Protein AF-A0A970MBH9-F1 (afdb_monomer)

Mean predicted aligned error: 9.38 Å

Solvent-accessible surface area (backbone atoms only — not comparable to full-atom values): 17712 Å² total; per-residue (Å²): 114,68,73,61,54,52,53,53,52,52,52,51,52,50,52,53,50,62,75,65,61,65,86,65,62,41,93,47,52,80,58,82,33,69,69,52,76,62,88,85,39,54,47,80,75,49,73,56,64,52,77,50,72,45,48,31,38,37,44,95,89,48,32,34,40,29,65,48,74,66,90,85,50,79,36,53,43,78,49,40,57,85,66,51,42,98,57,36,62,53,33,62,66,59,50,46,48,51,35,56,80,41,64,44,57,48,70,44,80,46,62,63,55,68,71,56,56,54,38,45,74,71,57,24,41,35,36,41,22,44,32,53,30,48,76,82,53,45,40,84,68,82,81,67,42,57,73,69,48,26,43,73,58,79,58,96,92,53,74,86,86,58,58,40,41,73,41,74,49,54,47,93,61,31,41,38,37,41,28,31,64,45,81,56,41,35,71,97,50,27,53,38,80,53,38,91,52,89,55,88,58,76,48,64,36,41,26,81,84,37,34,37,44,34,28,39,27,15,35,86,92,58,52,78,60,44,46,34,32,43,75,46,69,37,43,50,73,72,70,49,39,44,49,47,54,78,36,47,62,47,57,64,21,38,40,43,69,87,44,60,30,30,27,36,75,68,97,56,72,40,74,43,56,24,72,56,38,23,31,24,80,81,26,32,59,71,42,49,18,39,31,48,33,38,54,48,46,32,25,38,41,34,16,41,30,75,67,80,76,76,73,78,76,79,76,82,80,131

pLDDT: mean 86.23, std 13.32, range [38.97, 98.25]

Nearest PDB structures (foldseek):
  6uz7-assembly1_AU  TM=2.960E-01  e=4.289E+00  Kluyveromyces lactis
  8wu8-assembly1_B  TM=1.811E-01  e=8.079E+00  Homo sapiens

Structure (mmCIF, N/CA/C/O backbone):
data_AF-A0A970MBH9-F1
#
_entry.id   AF-A0A970MBH9-F1
#
loop_
_atom_site.group_PDB
_atom_site.id
_atom_site.type_symbol
_atom_site.label_atom_id
_atom_site.label_alt_id
_atom_site.label_comp_id
_atom_site.label_asym_id
_atom_site.label_entity_id
_atom_site.label_seq_id
_atom_site.pdbx_PDB_ins_code
_atom_site.Cartn_x
_atom_site.Cartn_y
_atom_site.Cartn_z
_atom_site.occupancy
_atom_site.B_iso_or_equiv
_atom_site.auth_seq_id
_atom_site.auth_comp_id
_atom_site.auth_asym_id
_atom_site.auth_atom_id
_atom_site.pdbx_PDB_model_num
ATOM 1 N N . MET A 1 1 ? -60.846 -17.856 4.764 1.00 58.31 1 MET A N 1
ATOM 2 C CA . MET A 1 1 ? -60.403 -16.455 4.561 1.00 58.31 1 MET A CA 1
ATOM 3 C C . MET A 1 1 ? -59.476 -15.956 5.674 1.00 58.31 1 MET A C 1
ATOM 5 O O . MET A 1 1 ? -58.425 -15.422 5.357 1.00 58.31 1 MET A O 1
ATOM 9 N N . VAL A 1 2 ? -59.786 -16.219 6.951 1.00 58.50 2 VAL A N 1
ATOM 10 C CA . VAL A 1 2 ? -59.034 -15.729 8.132 1.00 58.50 2 VAL A CA 1
ATOM 11 C C . VAL A 1 2 ? -57.536 -16.094 8.146 1.00 58.50 2 VAL A C 1
ATOM 13 O O . VAL A 1 2 ? -56.704 -15.239 8.422 1.00 58.50 2 VAL A O 1
ATOM 16 N N . LYS A 1 3 ? -57.156 -17.323 7.756 1.00 59.28 3 LYS A N 1
ATOM 17 C CA . LYS A 1 3 ? -55.739 -17.756 7.733 1.00 59.28 3 LYS A CA 1
ATOM 18 C C . LYS A 1 3 ? -54.857 -16.980 6.739 1.00 59.28 3 LYS A C 1
ATOM 20 O O . LYS A 1 3 ? -53.681 -16.783 7.010 1.00 59.28 3 LYS A O 1
ATOM 25 N N . LYS A 1 4 ? -55.415 -16.530 5.607 1.00 65.19 4 LYS A N 1
ATOM 26 C CA . LYS A 1 4 ? -54.666 -15.759 4.593 1.00 65.19 4 LYS A CA 1
ATOM 27 C C . LYS A 1 4 ? -54.458 -14.305 5.027 1.00 65.19 4 LYS A C 1
ATOM 29 O O . LYS A 1 4 ? -53.410 -13.738 4.755 1.00 65.19 4 LYS A O 1
ATOM 34 N N . ILE A 1 5 ? -55.431 -13.743 5.746 1.00 79.44 5 ILE A N 1
ATOM 35 C CA . ILE A 1 5 ? -55.347 -12.392 6.317 1.00 79.44 5 ILE A CA 1
ATOM 36 C C . ILE A 1 5 ? -54.301 -12.359 7.438 1.00 79.44 5 ILE A C 1
ATOM 38 O O . ILE A 1 5 ? -53.475 -11.457 7.466 1.00 79.44 5 ILE A O 1
ATOM 42 N N . LEU A 1 6 ? -54.270 -13.380 8.303 1.00 83.19 6 LEU A N 1
ATOM 43 C CA . LEU A 1 6 ? -53.275 -13.476 9.376 1.00 83.19 6 LEU A CA 1
ATOM 44 C C . LEU A 1 6 ? -51.837 -13.542 8.835 1.00 83.19 6 LEU A C 1
ATOM 46 O O . LEU A 1 6 ? -50.964 -12.842 9.337 1.00 83.19 6 LEU A O 1
ATOM 50 N N . LEU A 1 7 ? -51.600 -14.334 7.783 1.00 82.81 7 LEU A N 1
ATOM 51 C CA . LEU A 1 7 ? -50.281 -14.437 7.152 1.00 82.81 7 LEU A CA 1
ATOM 52 C C . LEU A 1 7 ? -49.832 -13.097 6.548 1.00 82.81 7 LEU A C 1
ATOM 54 O O . LEU A 1 7 ? -48.681 -12.704 6.703 1.00 82.81 7 LEU A O 1
ATOM 58 N N . PHE A 1 8 ? -50.751 -12.376 5.906 1.00 81.75 8 PHE A N 1
ATOM 59 C CA . PHE A 1 8 ? -50.467 -11.071 5.311 1.00 81.75 8 PHE A CA 1
ATOM 60 C C . PHE A 1 8 ? -50.128 -10.012 6.373 1.00 81.75 8 PHE A C 1
ATOM 62 O O . PHE A 1 8 ? -49.190 -9.241 6.196 1.00 81.75 8 PHE A O 1
ATOM 69 N N . VAL A 1 9 ? -50.826 -10.024 7.515 1.00 87.12 9 VAL A N 1
ATOM 70 C CA . VAL A 1 9 ? -50.538 -9.128 8.649 1.00 87.12 9 VAL A CA 1
ATOM 71 C C . VAL A 1 9 ? -49.170 -9.425 9.273 1.00 87.12 9 VAL A C 1
ATOM 73 O O . VAL A 1 9 ? -48.440 -8.490 9.586 1.00 87.12 9 VAL A O 1
ATOM 76 N N . ILE A 1 10 ? -48.782 -10.700 9.403 1.00 87.31 10 ILE A N 1
ATOM 77 C CA . ILE A 1 10 ? -47.455 -11.085 9.920 1.00 87.31 10 ILE A CA 1
ATOM 78 C C . ILE A 1 10 ? -46.340 -10.615 8.979 1.00 87.31 10 ILE A C 1
ATOM 80 O O . ILE A 1 10 ? -45.334 -10.092 9.446 1.00 87.31 10 ILE A O 1
ATOM 84 N N . ILE A 1 11 ? -46.526 -10.750 7.663 1.00 84.44 11 ILE A N 1
ATOM 85 C CA . ILE A 1 11 ? -45.547 -10.295 6.665 1.00 84.44 11 ILE A CA 1
ATOM 86 C C . ILE A 1 11 ? -45.395 -8.769 6.705 1.00 84.44 11 ILE A C 1
ATOM 88 O O . ILE A 1 11 ? -44.272 -8.272 6.671 1.00 84.44 11 ILE A O 1
ATOM 92 N N . ILE A 1 12 ? -46.498 -8.024 6.835 1.00 85.31 12 ILE A N 1
ATOM 93 C CA . ILE A 1 12 ? -46.452 -6.561 6.973 1.00 85.31 12 ILE A CA 1
ATOM 94 C C . ILE A 1 12 ? -45.754 -6.153 8.272 1.00 85.31 12 ILE A C 1
ATOM 96 O O . ILE A 1 12 ? -44.902 -5.270 8.240 1.00 85.31 12 ILE A O 1
ATOM 100 N N . LEU A 1 13 ? -46.057 -6.813 9.395 1.00 81.25 13 LEU A N 1
ATOM 101 C CA . LEU A 1 13 ? -45.380 -6.560 10.671 1.00 81.25 13 LEU A CA 1
ATOM 102 C C . LEU A 1 13 ? -43.875 -6.839 10.573 1.00 81.25 13 LEU A C 1
ATOM 104 O O . LEU A 1 13 ? -43.073 -6.024 11.023 1.00 81.25 13 LEU A O 1
ATOM 108 N N . PHE A 1 14 ? -43.487 -7.936 9.922 1.00 77.75 14 PHE A N 1
ATOM 109 C CA . PHE A 1 14 ? -42.087 -8.285 9.700 1.00 77.75 14 PHE A CA 1
ATOM 110 C C . PHE A 1 14 ? -41.370 -7.254 8.814 1.00 77.75 14 PHE A C 1
ATOM 112 O O . PHE A 1 14 ? -40.295 -6.784 9.172 1.00 77.75 14 PHE A O 1
ATOM 119 N N . LEU A 1 15 ? -41.996 -6.814 7.718 1.00 76.50 15 LEU A N 1
ATOM 120 C CA . LEU A 1 15 ? -41.469 -5.745 6.862 1.00 76.50 15 LEU A CA 1
ATOM 121 C C . LEU A 1 15 ? -41.337 -4.419 7.621 1.00 76.50 15 LEU A C 1
ATOM 123 O O . LEU A 1 15 ? -40.320 -3.745 7.499 1.00 76.50 15 LEU A O 1
ATOM 127 N N . THR A 1 16 ? -42.316 -4.055 8.456 1.00 69.88 16 THR A N 1
ATOM 128 C CA . THR A 1 16 ? -42.224 -2.835 9.273 1.00 69.88 16 THR A CA 1
ATOM 129 C C . THR A 1 16 ? -41.121 -2.923 10.327 1.00 69.88 16 THR A C 1
ATOM 131 O O . THR A 1 16 ? -40.464 -1.918 10.579 1.00 69.88 16 THR A O 1
ATOM 134 N N . PHE A 1 17 ? -40.870 -4.111 10.888 1.00 66.31 17 PHE A N 1
ATOM 135 C CA . PHE A 1 17 ? -39.786 -4.358 11.840 1.00 66.31 17 PHE A CA 1
ATOM 136 C C . PHE A 1 17 ? -38.409 -4.241 11.172 1.00 66.31 17 PHE A C 1
ATOM 138 O O . PHE A 1 17 ? -37.514 -3.603 11.722 1.00 66.31 17 PHE A O 1
ATOM 145 N N . LEU A 1 18 ? -38.261 -4.761 9.949 1.00 61.03 18 LEU A N 1
ATOM 146 C CA . LEU A 1 18 ? -37.039 -4.601 9.154 1.00 61.03 18 LEU A CA 1
ATOM 147 C C . LEU A 1 18 ? -36.765 -3.131 8.799 1.00 61.03 18 LEU A C 1
ATOM 149 O O . LEU A 1 18 ? -35.628 -2.689 8.890 1.00 61.03 18 LEU A O 1
ATOM 153 N N . ILE A 1 19 ? -37.801 -2.351 8.468 1.00 61.28 19 ILE A N 1
ATOM 154 C CA . ILE A 1 19 ? -37.663 -0.922 8.123 1.00 61.28 19 ILE A CA 1
ATOM 155 C C . ILE A 1 19 ? -37.380 -0.046 9.364 1.00 61.28 19 ILE A C 1
ATOM 157 O O . ILE A 1 19 ? -36.763 1.008 9.243 1.00 61.28 19 ILE A O 1
ATOM 161 N N . HIS A 1 20 ? -37.803 -0.466 10.564 1.00 47.44 20 HIS A N 1
ATOM 162 C CA . HIS A 1 20 ? -37.579 0.269 11.824 1.00 47.44 20 HIS A CA 1
ATOM 163 C C . HIS A 1 20 ? -36.362 -0.210 12.624 1.00 47.44 20 HIS A C 1
ATOM 165 O O . HIS A 1 20 ? -36.090 0.329 13.700 1.00 47.44 20 HIS A O 1
ATOM 171 N N . SER A 1 21 ? -35.620 -1.196 12.119 1.00 38.97 21 SER A N 1
ATOM 172 C CA . SER A 1 21 ? -34.362 -1.626 12.722 1.00 38.97 21 SER A CA 1
ATOM 173 C C . SER A 1 21 ? -33.300 -0.561 12.452 1.00 38.97 21 SER A C 1
ATOM 175 O O . SER A 1 21 ? -32.599 -0.595 11.446 1.00 38.97 21 SER A O 1
ATOM 177 N N . LYS A 1 22 ? -33.210 0.437 13.337 1.00 42.91 22 LYS A N 1
ATOM 178 C CA . LYS A 1 22 ? -32.035 1.312 13.397 1.00 42.91 22 LYS A CA 1
ATOM 179 C C . LYS A 1 22 ? -30.819 0.461 13.784 1.00 42.91 22 LYS A C 1
ATOM 181 O O . LYS A 1 22 ? -31.002 -0.468 14.576 1.00 42.91 22 LYS A O 1
ATOM 186 N N . PRO A 1 23 ? -29.606 0.764 13.288 1.00 43.12 23 PRO A N 1
ATOM 187 C CA . PRO A 1 23 ? -28.398 0.165 13.841 1.00 43.12 23 PRO A CA 1
ATOM 188 C C . PRO A 1 23 ? -28.409 0.404 15.353 1.00 43.12 23 PRO A C 1
ATOM 190 O O . PRO A 1 23 ? -28.497 1.541 15.822 1.00 43.12 23 PRO A O 1
ATOM 193 N N . VAL A 1 24 ? -28.451 -0.689 16.114 1.00 40.44 24 VAL A N 1
ATOM 194 C CA . VAL A 1 24 ? -28.368 -0.637 17.570 1.00 40.44 24 VAL A CA 1
ATOM 195 C C . VAL A 1 24 ? -26.903 -0.400 17.878 1.00 40.44 24 VAL A C 1
ATOM 197 O O . VAL A 1 24 ? -26.110 -1.337 17.917 1.00 40.44 24 VAL A O 1
ATOM 200 N N . GLN A 1 25 ? -26.547 0.867 18.061 1.00 47.47 25 GLN A N 1
ATOM 201 C CA . GLN A 1 25 ? -25.307 1.209 18.731 1.00 47.47 25 GLN A CA 1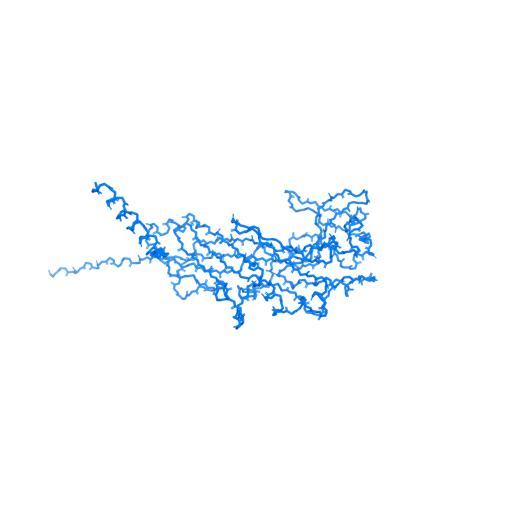
ATOM 202 C C . GLN A 1 25 ? -25.364 0.558 20.112 1.00 47.47 25 GLN A C 1
ATOM 204 O O . GLN A 1 25 ? -26.331 0.761 20.849 1.00 47.47 25 GLN A O 1
ATOM 209 N N . ALA A 1 26 ? -24.387 -0.285 20.444 1.00 56.44 26 ALA A N 1
ATOM 210 C CA . ALA A 1 26 ? -24.392 -0.915 21.754 1.00 56.44 26 ALA A CA 1
ATOM 211 C C . ALA A 1 26 ? -24.287 0.178 22.824 1.00 56.44 26 ALA A C 1
ATOM 213 O O . ALA A 1 26 ? -23.364 0.991 22.772 1.00 56.44 26 ALA A O 1
ATOM 214 N N . ASP A 1 27 ? -25.189 0.166 23.809 1.00 62.09 27 ASP A N 1
ATOM 215 C CA . ASP A 1 27 ? -25.280 1.192 24.864 1.00 62.09 27 ASP A CA 1
ATOM 216 C C . ASP A 1 27 ? -23.951 1.428 25.618 1.00 62.09 27 ASP A C 1
ATOM 218 O O . ASP A 1 27 ? -23.773 2.443 26.286 1.00 62.09 27 ASP A O 1
ATOM 222 N N . SER A 1 28 ? -23.006 0.486 25.531 1.00 69.06 28 SER A N 1
ATOM 223 C CA . SER A 1 28 ? -21.693 0.538 26.185 1.00 69.06 28 SER A CA 1
ATOM 224 C C . SER A 1 28 ? -20.589 1.244 25.378 1.00 69.06 28 SER A C 1
ATOM 226 O O . SER A 1 28 ? -19.524 1.519 25.941 1.00 69.06 28 SER A O 1
ATOM 228 N N . PHE A 1 29 ? -20.816 1.556 24.095 1.00 74.50 29 PHE A N 1
ATOM 229 C CA . PHE A 1 29 ? -19.894 2.329 23.252 1.00 74.50 29 PHE A CA 1
ATOM 230 C C . PHE A 1 29 ? -20.397 3.762 23.065 1.00 74.50 29 PHE A C 1
ATOM 232 O O . PHE A 1 29 ? -21.505 3.984 22.581 1.00 74.50 29 PHE A O 1
ATOM 239 N N . ARG A 1 30 ? -19.558 4.751 23.402 1.00 66.88 30 ARG A N 1
ATOM 240 C CA . ARG A 1 30 ? -19.926 6.174 23.285 1.00 66.88 30 ARG A CA 1
ATOM 241 C C . ARG A 1 30 ? -19.992 6.658 21.836 1.00 66.88 30 ARG A C 1
ATOM 243 O O . ARG A 1 30 ? -21.054 7.023 21.355 1.00 66.88 30 ARG A O 1
ATOM 250 N N . GLU A 1 31 ? -18.835 6.707 21.187 1.00 83.94 31 GLU A N 1
ATOM 251 C CA . GLU A 1 31 ? -18.595 7.235 19.841 1.00 83.94 31 GLU A CA 1
ATOM 252 C C . GLU A 1 31 ? -17.183 6.792 19.419 1.00 83.94 31 GLU A C 1
ATOM 254 O O . GLU A 1 31 ? -16.331 6.575 20.289 1.00 83.94 31 GLU A O 1
ATOM 259 N N . LEU A 1 32 ? -16.925 6.640 18.116 1.00 84.94 32 LEU A N 1
ATOM 260 C CA . LEU A 1 32 ? -15.571 6.416 17.607 1.00 84.94 32 LEU A CA 1
ATOM 261 C C . LEU A 1 32 ? -14.856 7.756 17.432 1.00 84.94 32 LEU A C 1
ATOM 263 O O . LEU A 1 32 ? -15.264 8.584 16.619 1.00 84.94 32 LEU A O 1
ATOM 267 N N . PHE A 1 33 ? -13.746 7.938 18.140 1.00 89.94 33 PHE A N 1
ATOM 268 C CA . PHE A 1 33 ? -12.879 9.102 17.959 1.00 89.94 33 PHE A CA 1
ATOM 269 C C . PHE A 1 33 ? -11.817 8.827 16.894 1.00 89.94 33 PHE A C 1
ATOM 271 O O . PHE A 1 33 ? -11.433 7.680 16.681 1.00 89.94 33 PHE A O 1
ATOM 278 N N . ILE A 1 34 ? -11.323 9.871 16.227 1.00 89.25 34 ILE A N 1
ATOM 279 C CA . ILE A 1 34 ? -10.290 9.764 15.187 1.00 89.25 34 ILE A CA 1
ATOM 280 C C . ILE A 1 34 ? -8.992 10.399 15.695 1.00 89.25 34 ILE A C 1
ATOM 282 O O . ILE A 1 34 ? -9.012 11.499 16.243 1.00 89.25 34 ILE A O 1
ATOM 286 N N . ASP A 1 35 ? -7.876 9.701 15.487 1.00 86.94 35 ASP A N 1
ATOM 287 C CA . ASP A 1 35 ? -6.481 10.049 15.798 1.00 86.94 35 ASP A CA 1
ATOM 288 C C . ASP A 1 35 ? -6.139 10.265 17.286 1.00 86.94 35 ASP A C 1
ATOM 290 O O . ASP A 1 35 ? -4.991 10.064 17.682 1.00 86.94 35 ASP A O 1
ATOM 294 N N . SER A 1 36 ? -7.070 10.699 18.138 1.00 88.88 36 SER A N 1
ATOM 295 C CA . SER A 1 36 ? -6.791 10.976 19.553 1.00 88.88 36 SER A CA 1
ATOM 296 C C . SER A 1 36 ? -7.997 10.729 20.465 1.00 88.88 36 SER A C 1
ATOM 298 O O . SER A 1 36 ? -9.122 11.073 20.099 1.00 88.88 36 SER A O 1
ATOM 300 N N . PRO A 1 37 ? -7.780 10.163 21.671 1.00 90.88 37 PRO A N 1
ATOM 301 C CA . PRO A 1 37 ? -8.838 9.981 22.660 1.00 90.88 37 PRO A CA 1
ATOM 302 C C . PRO A 1 37 ? -9.302 11.330 23.238 1.00 90.88 37 PRO A C 1
ATOM 304 O O . PRO A 1 37 ? -8.469 12.214 23.459 1.00 90.88 37 PRO A O 1
ATOM 307 N N . PRO A 1 38 ? -10.593 11.491 23.574 1.00 90.25 38 PRO A N 1
ATOM 308 C CA . PRO A 1 38 ? -11.062 12.644 24.335 1.00 90.25 38 PRO A CA 1
ATOM 309 C C . PRO A 1 38 ? -10.520 12.624 25.773 1.00 90.25 38 PRO A C 1
ATOM 311 O O . PRO A 1 38 ? -10.087 11.589 26.301 1.00 90.25 38 PRO A O 1
ATOM 314 N N . GLU A 1 39 ? -10.597 13.769 26.450 1.00 84.94 39 GLU A N 1
ATOM 315 C CA . GLU A 1 39 ? -10.300 13.849 27.881 1.00 84.94 39 GLU A CA 1
ATOM 316 C C . GLU A 1 39 ? -11.184 12.873 28.677 1.00 84.94 39 GLU A C 1
ATOM 318 O O . GLU A 1 39 ? -12.361 12.676 28.376 1.00 84.94 39 GLU A O 1
ATOM 323 N N . ASN A 1 40 ? -10.618 12.255 29.718 1.00 83.62 40 ASN A N 1
ATOM 324 C CA . ASN A 1 40 ? -11.303 11.274 30.571 1.00 83.62 40 ASN A CA 1
ATOM 325 C C . ASN A 1 40 ? -11.746 9.975 29.866 1.00 83.62 40 ASN A C 1
ATOM 327 O O . ASN A 1 40 ? -12.661 9.302 30.339 1.00 83.62 40 ASN A O 1
ATOM 331 N N . SER A 1 41 ? -11.065 9.566 28.789 1.00 86.75 41 SER A N 1
ATOM 332 C CA . SER A 1 41 ? -11.304 8.271 28.120 1.00 86.75 41 SER A CA 1
ATOM 333 C C . SER A 1 41 ? -11.051 7.042 29.004 1.00 86.75 41 SER A C 1
ATOM 335 O O . SER A 1 41 ? -11.468 5.939 28.664 1.00 86.75 41 SER A O 1
ATOM 337 N N . GLY A 1 42 ? -10.380 7.218 30.145 1.00 90.56 42 GLY A N 1
ATOM 338 C CA . GLY A 1 42 ? -9.966 6.130 31.020 1.00 90.56 42 GLY A CA 1
ATOM 339 C C . GLY A 1 42 ? -8.640 5.516 30.575 1.00 90.56 42 GLY A C 1
ATOM 340 O O . GLY A 1 42 ? -7.782 6.202 30.018 1.00 90.56 42 GLY A O 1
ATOM 341 N N . LYS A 1 43 ? -8.437 4.229 30.861 1.00 94.12 43 LYS A N 1
ATOM 342 C CA . LYS A 1 43 ? -7.173 3.532 30.582 1.00 94.12 43 LYS A CA 1
ATOM 343 C C . LYS A 1 43 ? -7.258 2.775 29.259 1.00 94.12 43 LYS A C 1
ATOM 345 O O . LYS A 1 43 ? -8.252 2.099 29.021 1.00 94.12 43 LYS A O 1
ATOM 350 N N . LEU A 1 44 ? -6.198 2.823 28.448 1.00 95.88 44 LEU A N 1
ATOM 351 C CA . LEU A 1 44 ? -6.042 1.938 27.290 1.00 95.88 44 LEU A CA 1
ATOM 352 C C . LEU A 1 44 ? -6.016 0.475 27.764 1.00 95.88 44 LEU A C 1
ATOM 354 O O . LEU A 1 44 ? -5.140 0.091 28.543 1.00 95.88 44 LEU A O 1
ATOM 358 N N . ILE A 1 45 ? -6.977 -0.328 27.310 1.00 96.19 45 ILE A N 1
ATOM 359 C CA . ILE 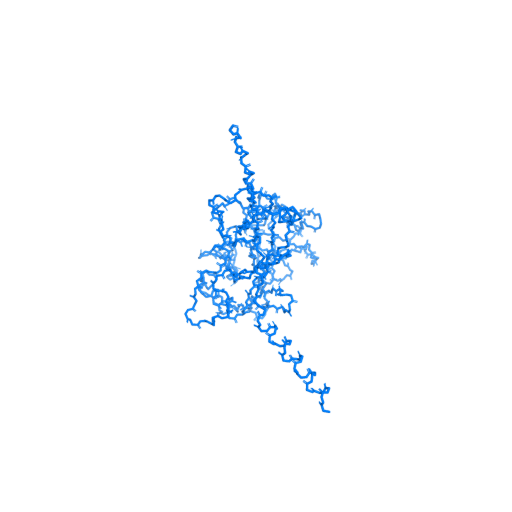A 1 45 ? -7.109 -1.744 27.684 1.00 96.19 45 ILE A CA 1
ATOM 360 C C . ILE A 1 45 ? -6.742 -2.701 26.551 1.00 96.19 45 ILE A C 1
ATOM 362 O O . ILE A 1 45 ? -6.363 -3.838 26.824 1.00 96.19 45 ILE A O 1
ATOM 366 N N . ALA A 1 46 ? -6.847 -2.260 25.298 1.00 96.44 46 ALA A N 1
ATOM 367 C CA . ALA A 1 46 ? -6.504 -3.062 24.134 1.00 96.44 46 ALA A CA 1
ATOM 368 C C . ALA A 1 46 ? -6.269 -2.196 22.903 1.00 96.44 46 ALA A C 1
ATOM 370 O O . ALA A 1 46 ? -6.827 -1.108 22.790 1.00 96.44 46 ALA A O 1
ATOM 371 N N . SER A 1 47 ? -5.543 -2.762 21.946 1.00 95.88 47 SER A N 1
ATOM 372 C CA . SER A 1 47 ? -5.431 -2.235 20.595 1.00 95.88 47 SER A CA 1
ATOM 373 C C . SER A 1 47 ? -5.608 -3.376 19.600 1.00 95.88 47 SER A C 1
ATOM 375 O O . SER A 1 47 ? -5.050 -4.456 19.801 1.00 95.88 47 SER A O 1
ATOM 377 N N . LYS A 1 48 ? -6.373 -3.163 18.530 1.00 94.75 48 LYS A N 1
ATOM 378 C CA . LYS A 1 48 ? -6.499 -4.140 17.439 1.00 94.75 48 LYS A CA 1
ATOM 379 C C . LYS A 1 48 ? -6.585 -3.435 16.103 1.00 94.75 48 LYS A C 1
ATOM 381 O O . LYS A 1 48 ? -7.350 -2.487 15.961 1.00 94.75 48 LYS A O 1
ATOM 386 N N . GLY A 1 49 ? -5.791 -3.892 15.144 1.00 90.31 49 GLY A N 1
ATOM 387 C CA . GLY A 1 49 ? -5.695 -3.275 13.832 1.00 90.31 49 GLY A CA 1
ATOM 388 C C . GLY A 1 49 ? -6.157 -4.146 12.686 1.00 90.31 49 GLY A C 1
ATOM 389 O O . GLY A 1 49 ? -6.508 -5.314 12.850 1.00 90.31 49 GLY A O 1
ATOM 390 N N . GLY A 1 50 ? -6.158 -3.515 11.522 1.00 87.88 50 GLY A N 1
ATOM 391 C CA . GLY A 1 50 ? -6.384 -4.116 10.227 1.00 87.88 50 GLY A CA 1
ATOM 392 C C . GLY A 1 50 ? -5.432 -3.492 9.218 1.00 87.88 50 GLY A C 1
ATOM 393 O O . GLY A 1 50 ? -5.049 -2.327 9.328 1.00 87.88 50 GLY A O 1
ATOM 394 N N . TRP A 1 51 ? -5.052 -4.288 8.231 1.00 89.25 51 TRP A N 1
ATOM 395 C CA . TRP A 1 51 ? -4.177 -3.863 7.154 1.00 89.25 51 TRP A CA 1
ATOM 396 C C . TRP A 1 51 ? -4.848 -4.138 5.820 1.00 89.25 51 TRP A C 1
ATOM 398 O O . TRP A 1 51 ? -5.320 -5.252 5.578 1.00 89.25 51 TRP A O 1
ATOM 408 N N . LYS A 1 52 ? -4.853 -3.138 4.941 1.00 92.00 52 LYS A N 1
ATOM 409 C CA . LYS A 1 52 ? -5.197 -3.318 3.532 1.00 92.00 52 LYS A CA 1
ATOM 410 C C . LYS A 1 52 ? -4.081 -2.765 2.660 1.00 92.00 52 LYS A C 1
ATOM 412 O O . LYS A 1 52 ? -3.355 -1.843 3.034 1.00 92.00 52 LYS A O 1
ATOM 417 N N . LEU A 1 53 ? -3.965 -3.364 1.486 1.00 92.06 53 LEU A N 1
ATOM 418 C CA . LEU A 1 53 ? -2.986 -3.036 0.469 1.00 92.06 53 LEU A CA 1
ATOM 419 C C . LEU A 1 53 ? -3.737 -2.837 -0.844 1.00 92.06 53 LEU A C 1
ATOM 421 O O . LEU A 1 53 ? -4.504 -3.710 -1.241 1.00 92.06 53 LEU A O 1
ATOM 425 N N . ILE A 1 54 ? -3.499 -1.711 -1.507 1.00 95.31 54 ILE A N 1
ATOM 426 C CA . ILE A 1 54 ? -3.924 -1.499 -2.892 1.00 95.31 54 ILE A CA 1
ATOM 427 C C . ILE A 1 54 ? -2.691 -1.670 -3.768 1.00 95.31 54 ILE A C 1
ATOM 429 O O . ILE A 1 54 ? -1.674 -1.025 -3.516 1.00 95.31 54 ILE A O 1
ATOM 433 N N . GLU A 1 55 ? -2.780 -2.521 -4.785 1.00 95.38 55 GLU A N 1
ATOM 434 C CA . GLU A 1 55 ? -1.702 -2.756 -5.746 1.00 95.38 55 GLU A CA 1
ATOM 435 C C . GLU A 1 55 ? -2.204 -2.492 -7.158 1.00 95.38 55 GLU A C 1
ATOM 437 O O . GLU A 1 55 ? -3.131 -3.155 -7.621 1.00 95.38 55 GLU A O 1
ATOM 442 N N . PHE A 1 56 ? -1.581 -1.538 -7.844 1.00 97.25 56 PHE A N 1
ATOM 443 C CA . PHE A 1 56 ? -1.806 -1.326 -9.265 1.00 97.25 56 PHE A CA 1
ATOM 444 C C . PHE A 1 56 ? -0.751 -2.058 -10.071 1.00 97.25 56 PHE A C 1
ATOM 446 O O . PHE A 1 56 ? 0.429 -1.726 -9.986 1.00 97.25 56 PHE A O 1
ATOM 453 N N . TRP A 1 57 ? -1.198 -2.978 -10.916 1.00 96.38 57 TRP A N 1
ATOM 454 C CA . TRP A 1 57 ? -0.361 -3.592 -11.942 1.00 96.38 57 TRP A CA 1
ATOM 455 C C . TRP A 1 57 ? -0.649 -2.964 -13.297 1.00 96.38 57 TRP A C 1
ATOM 457 O O . TRP A 1 57 ? -1.799 -2.624 -13.596 1.00 96.38 57 TRP A O 1
ATOM 467 N N . HIS A 1 58 ? 0.390 -2.824 -14.118 1.00 95.50 58 HIS A N 1
ATOM 468 C CA . HIS A 1 58 ? 0.233 -2.406 -15.506 1.00 95.50 58 HIS A CA 1
ATOM 469 C C . HIS A 1 58 ? -0.093 -3.598 -16.402 1.00 95.50 58 HIS A C 1
ATOM 471 O O . HIS A 1 58 ? 0.503 -4.671 -16.287 1.00 95.50 58 HIS A O 1
ATOM 477 N N . TYR A 1 59 ? -1.043 -3.396 -17.305 1.00 93.25 59 TYR A N 1
ATOM 478 C CA . TYR A 1 59 ? -1.501 -4.392 -18.259 1.00 93.25 59 TYR A CA 1
ATOM 479 C C . TYR A 1 59 ? -1.134 -3.960 -19.675 1.00 93.25 59 TYR A C 1
ATOM 481 O O . TYR A 1 59 ? -1.216 -2.785 -20.034 1.00 93.25 59 TYR A O 1
ATOM 489 N N . SER A 1 60 ? -0.823 -4.939 -20.528 1.00 87.69 60 SER A N 1
ATOM 490 C CA . SER A 1 60 ? -0.428 -4.718 -21.928 1.00 87.69 60 SER A CA 1
ATOM 491 C C . SER A 1 60 ? -1.473 -3.980 -22.776 1.00 87.69 60 SER A C 1
ATOM 493 O O . SER A 1 60 ? -1.134 -3.455 -23.833 1.00 87.69 60 SER A O 1
ATOM 495 N N . GLY A 1 61 ? -2.724 -3.902 -22.310 1.00 91.06 61 GLY A N 1
ATOM 496 C CA . GLY A 1 61 ? -3.777 -3.064 -22.889 1.00 91.06 61 GLY A CA 1
ATOM 497 C C . GLY A 1 61 ? -3.593 -1.556 -22.672 1.00 91.06 61 GLY A C 1
ATOM 498 O O . GLY A 1 61 ? -4.416 -0.786 -23.157 1.00 91.06 61 GLY A O 1
ATOM 499 N N . GLY A 1 62 ? -2.544 -1.128 -21.964 1.00 93.00 62 GLY A N 1
ATOM 500 C CA . GLY A 1 62 ? -2.233 0.280 -21.725 1.00 93.00 62 GLY A CA 1
ATOM 501 C C . GLY A 1 62 ? -3.029 0.878 -20.568 1.00 93.00 62 GLY A C 1
ATOM 502 O O . GLY A 1 62 ? -3.623 1.948 -20.711 1.00 93.00 62 GLY A O 1
ATOM 503 N N . TYR A 1 63 ? -3.100 0.166 -19.443 1.00 94.81 63 TYR A N 1
ATOM 504 C CA . TYR A 1 63 ? -3.793 0.636 -18.245 1.00 94.81 63 TYR A CA 1
ATOM 505 C C . TYR A 1 63 ? -3.204 0.050 -16.963 1.00 94.81 63 TYR A C 1
ATOM 507 O O . TYR A 1 63 ? -2.587 -1.016 -16.959 1.00 94.81 63 TYR A O 1
ATOM 515 N N . TRP A 1 64 ? -3.465 0.745 -15.864 1.00 96.00 64 TRP A N 1
ATOM 516 C CA . TRP A 1 64 ? -3.196 0.325 -14.497 1.00 96.00 64 TRP A CA 1
ATOM 517 C C . TRP A 1 64 ? -4.486 -0.165 -13.867 1.00 96.00 64 TRP A C 1
ATOM 519 O O . TRP A 1 64 ? -5.519 0.489 -14.008 1.00 96.00 64 TRP A O 1
ATOM 529 N N . LYS A 1 65 ? -4.435 -1.295 -13.161 1.00 96.44 65 LYS A N 1
ATOM 530 C CA . LYS A 1 65 ? -5.599 -1.817 -12.444 1.00 96.44 65 LYS A CA 1
ATOM 531 C C . LYS A 1 65 ? -5.247 -2.246 -11.033 1.00 96.44 65 LYS A C 1
ATOM 533 O O . LYS A 1 65 ? -4.297 -3.006 -10.850 1.00 96.44 65 LYS A O 1
ATOM 538 N N . ALA A 1 66 ? -6.068 -1.810 -10.086 1.00 96.56 66 ALA A N 1
ATOM 539 C CA . ALA A 1 66 ? -6.134 -2.349 -8.737 1.00 96.56 66 ALA A CA 1
ATOM 540 C C . ALA A 1 66 ? -7.482 -3.034 -8.502 1.00 96.56 66 ALA A C 1
ATOM 542 O O . ALA A 1 66 ? -8.486 -2.682 -9.121 1.00 96.56 66 ALA A O 1
ATOM 543 N N . THR A 1 67 ? -7.504 -4.007 -7.597 1.00 92.44 67 THR A N 1
ATOM 544 C CA . THR A 1 67 ? -8.720 -4.734 -7.218 1.00 92.44 67 THR A CA 1
ATOM 545 C C . THR A 1 67 ? -8.838 -4.804 -5.702 1.00 92.44 67 THR A C 1
ATOM 547 O O . THR A 1 67 ? -7.831 -5.003 -5.024 1.00 92.44 67 THR A O 1
ATOM 550 N N . THR A 1 68 ? -10.049 -4.675 -5.168 1.00 86.31 68 THR A N 1
ATOM 551 C CA . THR A 1 68 ? -10.343 -4.880 -3.745 1.00 86.31 68 THR A CA 1
ATOM 552 C C . THR A 1 68 ? -11.577 -5.756 -3.591 1.00 86.31 68 THR A C 1
ATOM 554 O O . THR A 1 68 ? -12.507 -5.679 -4.389 1.00 86.31 68 THR A O 1
ATOM 557 N N . ASP A 1 69 ? -11.576 -6.597 -2.565 1.00 79.00 69 ASP A N 1
ATOM 558 C CA . ASP A 1 69 ? -12.718 -7.430 -2.200 1.00 79.00 69 ASP A CA 1
ATOM 559 C C . ASP A 1 69 ? -13.543 -6.712 -1.124 1.00 79.00 69 ASP A C 1
ATOM 561 O O . ASP A 1 69 ? -12.998 -6.276 -0.102 1.00 79.00 69 ASP A O 1
ATOM 565 N N . THR A 1 70 ? -14.842 -6.569 -1.378 1.00 68.56 70 THR A N 1
ATOM 566 C CA . THR A 1 70 ? -15.823 -5.981 -0.451 1.00 68.56 70 THR A CA 1
ATOM 567 C C . THR A 1 70 ? -16.692 -7.042 0.237 1.00 68.56 70 THR A C 1
ATOM 569 O O . THR A 1 70 ? -17.680 -6.706 0.876 1.00 68.56 70 THR A O 1
ATOM 572 N N . GLY A 1 71 ? -16.341 -8.328 0.124 1.00 65.12 71 GLY A N 1
ATOM 573 C CA . GLY A 1 71 ? -17.088 -9.464 0.670 1.00 65.12 71 GLY A CA 1
ATOM 574 C C . GLY A 1 71 ? -18.222 -9.932 -0.245 1.00 65.12 71 GLY A C 1
ATOM 575 O O . GLY A 1 71 ? -18.394 -11.137 -0.425 1.00 65.12 71 GLY A O 1
ATOM 576 N N . ASP A 1 72 ? -18.938 -8.989 -0.864 1.00 64.06 72 ASP A N 1
ATOM 577 C CA . ASP A 1 72 ? -20.045 -9.269 -1.788 1.00 64.06 72 ASP A CA 1
ATOM 578 C C . ASP A 1 72 ? -19.645 -9.129 -3.272 1.00 64.06 72 ASP A C 1
ATOM 580 O O . ASP A 1 72 ? -20.235 -9.775 -4.140 1.00 64.06 72 ASP A O 1
ATOM 584 N N . GLU A 1 73 ? -18.631 -8.309 -3.579 1.00 80.81 73 GLU A N 1
ATOM 585 C CA . GLU A 1 73 ? -18.168 -8.041 -4.945 1.00 80.81 73 GLU A CA 1
ATOM 586 C C . GLU A 1 73 ? -16.666 -7.695 -4.994 1.00 80.81 73 GLU A C 1
ATOM 588 O O . GLU A 1 73 ? -16.121 -7.035 -4.098 1.00 80.81 73 GLU A O 1
ATOM 593 N N . LEU A 1 74 ? -16.003 -8.097 -6.086 1.00 85.00 74 LEU A N 1
ATOM 594 C CA . LEU A 1 74 ? -14.678 -7.604 -6.454 1.00 85.00 74 LEU A CA 1
ATOM 595 C C . LEU A 1 74 ? -14.825 -6.241 -7.139 1.00 85.00 74 LEU A C 1
ATOM 597 O O . LEU A 1 74 ? -15.304 -6.160 -8.269 1.00 85.00 74 LEU A O 1
ATOM 601 N N . LYS A 1 75 ? -14.378 -5.175 -6.479 1.00 89.31 75 LYS A N 1
ATOM 602 C CA . LYS A 1 75 ? -14.308 -3.840 -7.077 1.00 89.31 75 LYS A CA 1
ATOM 603 C C . LYS A 1 75 ? -12.971 -3.657 -7.782 1.00 89.31 75 LYS A C 1
ATOM 605 O O . LYS A 1 75 ? -11.925 -4.077 -7.281 1.00 89.31 75 LYS A O 1
ATOM 610 N N . GLU A 1 76 ? -12.998 -3.001 -8.935 1.00 93.75 76 GLU A N 1
ATOM 611 C CA . GLU A 1 76 ? -11.811 -2.693 -9.728 1.00 93.75 76 GLU A CA 1
ATOM 612 C C . GLU A 1 76 ? -11.656 -1.180 -9.875 1.00 93.75 76 GLU A C 1
ATOM 614 O O . GLU A 1 76 ? -12.637 -0.456 -10.000 1.00 93.75 76 GLU A O 1
ATOM 619 N N . LEU A 1 77 ? -10.416 -0.703 -9.879 1.00 95.06 77 LEU A N 1
ATOM 620 C CA . LEU A 1 77 ? -10.074 0.678 -10.193 1.00 95.06 77 LEU A CA 1
ATOM 621 C C . LEU A 1 77 ? -9.099 0.669 -11.361 1.00 95.06 77 LEU A C 1
ATOM 623 O O . LEU A 1 77 ? -7.991 0.143 -11.239 1.00 95.06 77 LEU A O 1
ATOM 627 N N . VAL A 1 78 ? -9.525 1.242 -12.487 1.00 95.44 78 VAL A N 1
ATOM 628 C CA . VAL A 1 78 ? -8.753 1.285 -13.732 1.00 95.44 78 VAL A CA 1
ATOM 629 C C . VAL A 1 78 ? -8.367 2.723 -14.065 1.00 95.44 78 VAL A C 1
ATOM 631 O O . VAL A 1 78 ? -9.211 3.619 -14.080 1.00 95.44 78 VAL A O 1
ATOM 634 N N . ILE A 1 79 ? -7.086 2.934 -14.364 1.00 95.25 79 ILE A N 1
ATOM 635 C CA . ILE A 1 79 ? -6.546 4.208 -14.853 1.00 95.25 79 ILE A CA 1
ATOM 636 C C . ILE A 1 79 ? -5.784 3.919 -16.144 1.00 95.25 79 ILE A C 1
ATOM 638 O O . ILE A 1 79 ? -4.767 3.224 -16.127 1.00 95.25 79 ILE A O 1
ATOM 642 N N . TYR A 1 80 ? -6.272 4.427 -17.274 1.00 94.56 80 TYR A N 1
ATOM 643 C CA . TYR A 1 80 ? -5.639 4.181 -18.569 1.00 94.56 80 TYR A CA 1
ATOM 644 C C . TYR A 1 80 ? -4.378 5.033 -18.758 1.00 94.56 80 TYR A C 1
ATOM 646 O O . TYR A 1 80 ? -4.274 6.148 -18.248 1.00 94.56 80 TYR A O 1
ATOM 654 N N . ASP A 1 81 ? -3.422 4.548 -19.553 1.00 92.31 81 ASP A N 1
ATOM 655 C CA . ASP A 1 81 ? -2.152 5.242 -19.810 1.00 92.31 81 ASP A CA 1
ATOM 656 C C . ASP A 1 81 ? -2.335 6.616 -20.466 1.00 92.31 81 ASP A C 1
ATOM 658 O O . ASP A 1 81 ? -1.461 7.470 -20.359 1.00 92.31 81 ASP A O 1
ATOM 662 N N . ASN A 1 82 ? -3.437 6.840 -21.188 1.00 92.50 82 ASN A N 1
ATOM 663 C CA . ASN A 1 82 ? -3.777 8.146 -21.756 1.00 92.50 82 ASN A CA 1
ATOM 664 C C . ASN A 1 82 ? -4.328 9.129 -20.713 1.00 92.50 82 ASN A C 1
ATOM 666 O O . ASN A 1 82 ? -4.158 10.329 -20.904 1.00 92.50 82 ASN A O 1
ATOM 670 N N . GLU A 1 83 ? -4.938 8.634 -19.637 1.00 92.25 83 GLU A N 1
ATOM 671 C CA . GLU A 1 83 ? -5.431 9.428 -18.508 1.00 92.25 83 GLU A CA 1
ATOM 672 C C . GLU A 1 83 ? -4.318 9.705 -17.494 1.00 92.25 83 GLU A C 1
ATOM 674 O O . GLU A 1 83 ? -4.271 10.777 -16.909 1.00 92.25 83 GLU A O 1
ATOM 679 N N . ALA A 1 84 ? -3.384 8.765 -17.332 1.00 86.19 84 ALA A N 1
ATOM 680 C CA . ALA A 1 84 ? -2.252 8.842 -16.407 1.00 86.19 84 ALA A CA 1
ATOM 681 C C . ALA A 1 84 ? -1.130 9.820 -16.829 1.00 86.19 84 ALA A C 1
ATOM 683 O O . ALA A 1 84 ? -0.066 9.849 -16.205 1.00 86.19 84 ALA A O 1
ATOM 684 N N . LYS A 1 85 ? -1.316 10.582 -17.913 1.00 84.00 85 LYS A N 1
ATOM 685 C CA . LYS A 1 85 ? -0.301 11.499 -18.456 1.00 84.00 85 LYS A CA 1
ATOM 686 C C . LYS A 1 85 ? -0.258 12.813 -17.682 1.00 84.00 85 LYS A C 1
ATOM 688 O O . LYS A 1 85 ? -1.116 13.096 -16.857 1.00 84.00 85 LYS A O 1
ATOM 693 N N . GLU A 1 86 ? 0.761 13.621 -17.973 1.00 82.94 86 GLU A N 1
ATOM 694 C CA . GLU A 1 86 ? 0.833 15.033 -17.557 1.00 82.94 86 GLU A CA 1
ATOM 695 C C . GLU A 1 86 ? 0.725 15.253 -16.036 1.00 82.94 86 GLU A C 1
ATOM 697 O O . GLU A 1 86 ? 0.279 16.299 -15.578 1.00 82.94 86 GLU A O 1
ATOM 702 N N . GLY A 1 87 ? 1.184 14.280 -15.241 1.00 82.69 87 GLY A N 1
ATOM 703 C CA . GLY A 1 87 ? 1.168 14.377 -13.781 1.00 82.69 87 GLY A CA 1
ATOM 704 C C . GLY A 1 87 ? -0.172 14.020 -13.136 1.00 82.69 87 GLY A C 1
ATOM 705 O O . GLY A 1 87 ? -0.362 14.343 -11.970 1.00 82.69 87 GLY A O 1
ATOM 706 N N . ALA A 1 88 ? -1.080 13.322 -13.827 1.00 90.50 88 ALA A N 1
ATOM 707 C CA . ALA A 1 88 ? -2.358 12.881 -13.254 1.00 90.50 88 ALA A CA 1
ATOM 708 C C . ALA A 1 88 ? -2.200 12.031 -11.976 1.00 90.50 88 ALA A C 1
ATOM 710 O O . ALA A 1 88 ? -3.023 12.101 -11.070 1.00 90.50 88 ALA A O 1
ATOM 711 N N . TRP A 1 89 ? -1.105 11.276 -11.851 1.00 91.19 89 TRP A N 1
ATOM 712 C CA . TRP A 1 89 ? -0.773 10.560 -10.614 1.00 91.19 89 TRP A CA 1
ATOM 713 C C . TRP A 1 89 ? -0.392 11.471 -9.435 1.00 91.19 89 TRP A C 1
ATOM 715 O O . TRP A 1 89 ? -0.381 11.004 -8.300 1.00 91.19 89 TRP A O 1
ATOM 725 N N . ASP A 1 90 ? -0.100 12.746 -9.679 1.00 87.56 90 ASP A N 1
ATOM 726 C CA . ASP A 1 90 ? 0.174 13.755 -8.650 1.00 87.56 90 ASP A CA 1
ATOM 727 C C . ASP A 1 90 ? -1.066 14.608 -8.326 1.00 87.56 90 ASP A C 1
ATOM 729 O O . ASP A 1 90 ? -1.053 15.394 -7.368 1.00 87.56 90 ASP A O 1
ATOM 733 N N . ASP A 1 91 ? -2.126 14.467 -9.128 1.00 90.38 91 ASP A N 1
ATOM 734 C CA . ASP A 1 91 ? -3.384 15.188 -8.997 1.00 90.38 91 ASP A CA 1
ATOM 735 C C . ASP A 1 91 ? -4.329 14.430 -8.055 1.00 90.38 91 ASP A C 1
ATOM 737 O O . ASP A 1 91 ? -4.943 13.415 -8.389 1.00 90.38 91 ASP A O 1
ATOM 741 N N . VAL A 1 92 ? -4.430 14.946 -6.831 1.00 85.94 92 VAL A N 1
ATOM 742 C CA . VAL A 1 92 ? -5.254 14.360 -5.771 1.00 85.94 92 VAL A CA 1
ATOM 743 C C . VAL A 1 92 ? -6.736 14.371 -6.141 1.00 85.94 92 VAL A C 1
ATOM 745 O O . VAL A 1 92 ? -7.436 13.424 -5.788 1.00 85.94 92 VAL A O 1
ATOM 748 N N . ASP A 1 93 ? -7.208 15.396 -6.851 1.00 86.06 93 ASP A N 1
ATOM 749 C CA . ASP A 1 93 ? -8.621 15.528 -7.204 1.00 86.06 93 ASP A CA 1
ATOM 750 C C . ASP A 1 93 ? -8.977 14.559 -8.333 1.00 86.06 93 ASP A C 1
ATOM 752 O O . ASP A 1 93 ? -9.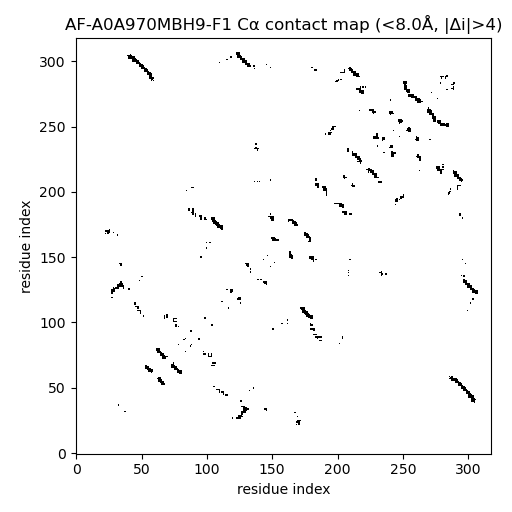994 13.868 -8.252 1.00 86.06 93 ASP A O 1
ATOM 756 N N . PHE A 1 94 ? -8.098 14.415 -9.332 1.00 90.88 94 PHE A N 1
ATOM 757 C CA . PHE A 1 94 ? -8.230 13.386 -10.366 1.00 90.88 94 PHE A CA 1
ATOM 758 C C . PHE A 1 94 ? -8.297 11.976 -9.762 1.00 90.88 94 PHE A C 1
ATOM 760 O O . PHE A 1 94 ? -9.218 11.212 -10.064 1.00 90.88 94 PHE A O 1
ATOM 767 N N . LEU A 1 95 ? -7.350 11.623 -8.886 1.00 92.06 95 LEU A N 1
ATOM 768 C CA . LEU A 1 95 ? -7.290 10.283 -8.295 1.00 92.06 95 LEU A CA 1
ATOM 769 C C . LEU A 1 95 ? -8.477 10.007 -7.373 1.00 92.06 95 LEU A C 1
ATOM 771 O O . LEU A 1 95 ? -9.043 8.914 -7.408 1.00 92.06 95 LEU A O 1
ATOM 775 N N . ALA A 1 96 ? -8.880 10.986 -6.566 1.00 88.62 96 ALA A N 1
ATOM 776 C CA . ALA A 1 96 ? -10.024 10.830 -5.682 1.00 88.62 96 ALA A CA 1
ATOM 777 C C . ALA A 1 96 ? -11.338 10.715 -6.469 1.00 88.62 96 ALA A C 1
ATOM 779 O O . ALA A 1 96 ? -12.164 9.866 -6.138 1.00 88.62 96 ALA A O 1
ATOM 780 N N . LYS A 1 97 ? -11.491 11.465 -7.570 1.00 87.38 97 LYS A N 1
ATOM 781 C CA . LYS A 1 97 ? -12.608 11.292 -8.504 1.00 87.38 97 LYS A CA 1
ATOM 782 C C . LYS A 1 97 ? -12.618 9.894 -9.124 1.00 87.38 97 LYS A C 1
ATOM 784 O O . LYS A 1 97 ? -13.665 9.259 -9.147 1.00 87.38 97 LYS A O 1
ATOM 789 N N . LYS A 1 98 ? -11.465 9.364 -9.550 1.00 91.12 98 LYS A N 1
ATOM 790 C CA . LYS A 1 98 ? -11.362 7.989 -10.073 1.00 91.12 98 LYS A CA 1
ATOM 791 C C . LYS A 1 98 ? -11.794 6.940 -9.050 1.00 91.12 98 LYS A C 1
ATOM 793 O O . LYS A 1 98 ? -12.555 6.038 -9.385 1.00 91.12 98 LYS A O 1
ATOM 798 N N . ILE A 1 99 ? -11.336 7.064 -7.808 1.00 91.12 99 ILE A N 1
ATOM 799 C CA . ILE A 1 99 ? -11.726 6.181 -6.699 1.00 91.12 99 ILE A CA 1
ATOM 800 C C . ILE A 1 99 ? -13.235 6.238 -6.459 1.00 91.12 99 ILE A C 1
ATOM 802 O O . ILE A 1 99 ? -13.874 5.198 -6.312 1.00 91.12 99 ILE A O 1
ATOM 806 N N . TYR A 1 100 ? -13.788 7.449 -6.462 1.00 87.44 100 TYR A N 1
ATOM 807 C CA . TYR A 1 100 ? -15.206 7.697 -6.279 1.00 87.44 100 TYR A CA 1
ATOM 808 C C . TYR A 1 100 ? -16.043 7.061 -7.404 1.00 87.44 100 TYR A C 1
ATOM 810 O O . TYR A 1 100 ? -16.930 6.261 -7.133 1.00 87.44 100 TYR A O 1
ATOM 818 N N . GLU A 1 101 ? -15.738 7.364 -8.671 1.00 87.06 101 GLU A N 1
ATOM 819 C CA . GLU A 1 101 ? -16.493 6.887 -9.846 1.00 87.06 101 GLU A CA 1
ATOM 820 C C . GLU A 1 101 ? -16.498 5.358 -9.985 1.00 87.06 101 GLU A C 1
ATOM 822 O O . GLU A 1 101 ? -17.397 4.799 -10.607 1.00 87.06 101 GLU A O 1
ATOM 827 N N . ASN A 1 102 ? -15.493 4.683 -9.420 1.00 88.88 102 ASN A N 1
ATOM 828 C CA . ASN A 1 102 ? -15.383 3.223 -9.425 1.00 88.88 102 ASN A CA 1
ATOM 829 C C . ASN A 1 102 ? -15.901 2.577 -8.126 1.00 88.88 102 ASN A C 1
ATOM 831 O O . ASN A 1 102 ? -15.746 1.369 -7.951 1.00 88.88 102 ASN A O 1
ATOM 835 N N . GLU A 1 103 ? -16.470 3.360 -7.200 1.00 87.94 103 GLU A N 1
ATOM 836 C CA . GLU A 1 103 ? -16.925 2.892 -5.882 1.00 87.94 103 GLU A CA 1
ATOM 837 C C . GLU A 1 103 ? -15.842 2.082 -5.140 1.00 87.94 103 GLU A C 1
ATOM 839 O O . GLU A 1 103 ? -16.119 1.081 -4.470 1.00 87.94 103 GLU A O 1
ATOM 844 N N . PHE A 1 104 ? -14.574 2.483 -5.287 1.00 91.00 104 PHE A N 1
ATOM 845 C CA . PHE A 1 104 ? -13.436 1.718 -4.784 1.00 91.00 104 PHE A CA 1
ATOM 846 C C . PHE A 1 104 ? -13.237 1.982 -3.285 1.00 91.00 104 PHE A C 1
ATOM 848 O O . PHE A 1 104 ? -12.400 2.782 -2.869 1.00 91.00 104 PHE A O 1
ATOM 855 N N . ILE A 1 105 ? -14.055 1.329 -2.461 1.00 89.94 105 ILE A N 1
ATOM 856 C CA . ILE A 1 105 ? -14.101 1.512 -1.007 1.00 89.94 105 ILE A CA 1
ATOM 857 C C . ILE A 1 105 ? -13.246 0.448 -0.317 1.00 89.94 105 ILE A C 1
ATOM 859 O O . ILE A 1 105 ? -13.327 -0.740 -0.629 1.00 89.94 105 ILE A O 1
ATOM 863 N N . LEU A 1 106 ? -12.466 0.863 0.682 1.00 91.81 106 LEU A N 1
ATOM 864 C CA . LEU A 1 106 ? -11.836 -0.066 1.611 1.00 91.81 106 LEU A CA 1
ATOM 865 C C . LEU A 1 106 ? -12.763 -0.329 2.792 1.00 91.81 106 LEU A C 1
ATOM 867 O O . LEU A 1 106 ? -13.156 0.605 3.494 1.00 91.81 106 LEU A O 1
ATOM 871 N N . GLU A 1 107 ? -13.060 -1.605 3.028 1.00 91.44 107 GLU A N 1
ATOM 872 C CA . GLU A 1 107 ? -13.834 -2.058 4.178 1.00 91.44 107 GLU A CA 1
ATOM 873 C C . GLU A 1 107 ? -12.973 -2.855 5.166 1.00 91.44 107 GLU A C 1
ATOM 875 O O . GLU A 1 107 ? -12.237 -3.782 4.799 1.00 91.44 107 GLU A O 1
ATOM 880 N N . TYR A 1 108 ? -13.083 -2.492 6.441 1.00 91.69 108 TYR A N 1
ATOM 881 C CA . TYR A 1 108 ? -12.433 -3.159 7.560 1.00 91.69 108 TYR A CA 1
ATOM 882 C C . TYR A 1 108 ? -13.486 -3.668 8.526 1.00 91.69 108 TYR A C 1
ATOM 884 O O . TYR A 1 108 ? -14.348 -2.907 8.954 1.00 91.69 108 TYR A O 1
ATOM 892 N N . ARG A 1 109 ? -13.345 -4.926 8.944 1.00 92.88 109 ARG A N 1
ATOM 893 C CA . ARG A 1 109 ? -14.093 -5.500 10.061 1.00 92.88 109 ARG A CA 1
ATOM 894 C C . ARG A 1 109 ? -13.125 -5.817 11.193 1.00 92.88 109 ARG A C 1
ATOM 896 O O . ARG A 1 109 ? -12.347 -6.764 11.101 1.00 92.88 109 ARG A O 1
ATOM 903 N N . ILE A 1 110 ? -13.158 -5.014 12.252 1.00 93.88 110 ILE A N 1
ATOM 904 C CA . ILE A 1 110 ? -12.274 -5.146 13.413 1.00 93.88 110 ILE A CA 1
ATOM 905 C C . ILE A 1 110 ? -13.079 -5.702 14.586 1.00 93.88 110 ILE A C 1
ATOM 907 O O . ILE A 1 110 ? -13.747 -4.960 15.301 1.00 93.88 110 ILE A O 1
ATOM 911 N N . GLU A 1 111 ? -13.018 -7.018 14.787 1.00 94.75 111 GLU A N 1
ATOM 912 C CA . GLU A 1 111 ? -13.719 -7.670 15.904 1.00 94.75 111 GLU A CA 1
ATOM 913 C C . GLU A 1 111 ? -13.161 -7.228 17.250 1.00 94.75 111 GLU A C 1
ATOM 915 O O . GLU A 1 111 ? -11.940 -7.129 17.408 1.00 94.75 111 GLU A O 1
ATOM 920 N N . HIS A 1 112 ? -14.015 -7.052 18.249 1.00 94.00 112 HIS A N 1
ATOM 921 C CA . HIS A 1 112 ? -13.555 -6.626 19.564 1.00 94.00 112 HIS A CA 1
ATOM 922 C C . HIS A 1 112 ? -12.631 -7.668 20.221 1.00 94.00 112 HIS A C 1
ATOM 924 O O . HIS A 1 112 ? -12.936 -8.862 20.230 1.00 94.00 112 HIS A O 1
ATOM 930 N N . PRO A 1 113 ? -11.482 -7.256 20.790 1.00 96.12 113 PRO A N 1
ATOM 931 C CA . PRO A 1 113 ? -10.677 -8.131 21.637 1.00 96.12 113 PRO A CA 1
ATOM 932 C C . PRO A 1 113 ? -11.474 -8.636 22.846 1.00 96.12 113 PRO A C 1
ATOM 934 O O . PRO A 1 113 ? -12.249 -7.877 23.426 1.00 96.12 113 PRO A O 1
ATOM 937 N N . GLN A 1 114 ? -11.208 -9.862 23.308 1.00 94.69 114 GLN A N 1
ATOM 938 C CA . GLN A 1 114 ? -11.923 -10.449 24.453 1.00 94.69 114 GLN A CA 1
ATOM 939 C C . GLN A 1 114 ? -11.888 -9.555 25.705 1.00 94.69 114 GLN A C 1
ATOM 941 O O . GLN A 1 114 ? -12.899 -9.384 26.372 1.00 94.69 114 GLN A O 1
ATOM 946 N N . VAL A 1 115 ? -10.758 -8.894 25.977 1.00 95.31 115 VAL A N 1
ATOM 947 C CA . VAL A 1 115 ? -10.628 -7.966 27.116 1.00 95.31 115 VAL A CA 1
ATOM 948 C C . VAL A 1 115 ? -11.604 -6.779 27.048 1.00 95.31 115 VAL A C 1
ATOM 950 O O . VAL A 1 115 ? -12.021 -6.271 28.088 1.00 95.31 115 VAL A O 1
ATOM 953 N N . VAL A 1 116 ? -11.994 -6.349 25.843 1.00 94.31 116 VAL A N 1
ATOM 954 C CA . VAL A 1 116 ? -13.003 -5.299 25.633 1.00 94.31 116 VAL A CA 1
ATOM 955 C C . VAL A 1 116 ? -14.394 -5.854 25.927 1.00 94.31 116 VAL A C 1
ATOM 957 O O . VAL A 1 116 ? -15.143 -5.235 26.679 1.00 94.31 116 VAL A O 1
ATOM 960 N N . VAL A 1 117 ? -14.705 -7.051 25.421 1.00 92.75 117 VAL A N 1
ATOM 961 C CA . VAL A 1 117 ? -15.970 -7.758 25.694 1.00 92.75 117 VAL A CA 1
ATOM 962 C C . VAL A 1 117 ? -16.161 -7.990 27.201 1.00 92.75 117 VAL A C 1
ATOM 964 O O . VAL A 1 117 ? -17.237 -7.740 27.751 1.00 92.75 117 VAL A O 1
ATOM 967 N N . ASP A 1 118 ? -15.099 -8.381 27.906 1.00 92.19 118 ASP A N 1
ATOM 968 C CA . ASP A 1 118 ? -15.110 -8.585 29.358 1.00 92.19 118 ASP A CA 1
ATOM 969 C C . ASP A 1 118 ? -15.287 -7.264 30.127 1.00 92.19 118 ASP A C 1
ATOM 971 O O . ASP A 1 118 ? -15.936 -7.217 31.175 1.00 92.19 118 ASP A O 1
ATOM 975 N N . ALA A 1 119 ? -14.704 -6.165 29.637 1.00 91.25 119 ALA A N 1
ATOM 976 C CA . ALA A 1 119 ? -14.875 -4.840 30.232 1.00 91.25 119 ALA A CA 1
ATOM 977 C C . ALA A 1 119 ? -16.320 -4.335 30.086 1.00 91.25 119 ALA A C 1
ATOM 979 O O . ALA A 1 119 ? -16.898 -3.873 31.072 1.00 91.25 119 ALA A O 1
ATOM 980 N N . ILE A 1 120 ? -16.925 -4.512 28.908 1.00 89.38 120 ILE A N 1
ATOM 981 C CA . ILE A 1 120 ? -18.346 -4.220 28.659 1.00 89.38 120 ILE A CA 1
ATOM 982 C C . ILE A 1 120 ? -19.230 -5.047 29.599 1.00 89.38 120 ILE A C 1
ATOM 984 O O . ILE A 1 120 ? -20.099 -4.501 30.272 1.00 89.38 120 ILE A O 1
ATOM 988 N N . SER A 1 121 ? -18.945 -6.345 29.736 1.00 89.19 121 SER A N 1
ATOM 989 C CA . SER A 1 121 ? -19.699 -7.255 30.616 1.00 89.19 121 SER A CA 1
ATOM 990 C C . SER A 1 121 ? -19.628 -6.870 32.101 1.00 89.19 121 SER A C 1
ATOM 992 O O . SER A 1 121 ? -20.531 -7.189 32.871 1.00 89.19 121 SER A O 1
ATOM 994 N N . ARG A 1 122 ? -18.573 -6.156 32.518 1.00 89.12 122 ARG A N 1
ATOM 995 C CA . ARG A 1 122 ? -18.426 -5.580 33.869 1.00 89.12 122 ARG A CA 1
ATOM 996 C C . ARG A 1 122 ? -19.064 -4.194 34.016 1.00 89.12 122 ARG A C 1
ATOM 998 O O . ARG A 1 122 ? -18.932 -3.579 35.071 1.00 89.12 122 ARG A O 1
ATOM 1005 N N . GLY A 1 123 ? -19.728 -3.689 32.979 1.00 88.06 123 GLY A N 1
ATOM 1006 C CA . GLY A 1 123 ? -20.369 -2.377 32.972 1.00 88.06 123 GLY A CA 1
ATOM 1007 C C . GLY A 1 123 ? -19.393 -1.214 32.813 1.00 88.06 123 GLY A C 1
ATOM 1008 O O . GLY A 1 123 ? -19.693 -0.118 33.277 1.00 88.06 123 GLY A O 1
ATOM 1009 N N . SER A 1 124 ? -18.218 -1.429 32.212 1.00 89.12 124 SER A N 1
ATOM 1010 C CA . SER A 1 124 ? -17.329 -0.324 31.827 1.00 89.12 124 SER A CA 1
ATOM 1011 C C . SER A 1 124 ? -17.865 0.400 30.596 1.00 89.12 124 SER A C 1
ATOM 1013 O O . SER A 1 124 ? -18.370 -0.232 29.672 1.00 89.12 124 SER A O 1
ATOM 1015 N N . ASN A 1 125 ? -17.677 1.719 30.554 1.00 90.25 125 ASN A N 1
ATOM 1016 C CA . ASN A 1 125 ? -17.896 2.492 29.334 1.00 90.25 125 ASN A CA 1
ATOM 1017 C C . ASN A 1 125 ? -16.644 2.406 28.464 1.00 90.25 125 ASN A C 1
ATOM 1019 O O . ASN A 1 125 ? -15.543 2.673 28.960 1.00 90.25 125 ASN A O 1
ATOM 1023 N N . ILE A 1 126 ? -16.812 2.064 27.187 1.00 92.25 126 ILE A N 1
ATOM 1024 C CA . ILE A 1 126 ? -15.699 1.920 26.248 1.00 92.25 126 ILE A CA 1
ATOM 1025 C C . ILE A 1 126 ? -15.667 3.089 25.263 1.00 92.25 126 ILE A C 1
ATOM 1027 O O . ILE A 1 126 ? -16.667 3.420 24.622 1.00 92.25 126 ILE A O 1
ATOM 1031 N N . THR A 1 127 ? -14.482 3.678 25.117 1.00 94.12 127 THR A N 1
ATOM 1032 C CA . THR A 1 127 ? -14.170 4.718 24.135 1.00 94.12 127 THR A CA 1
ATOM 1033 C C . THR A 1 127 ? -13.188 4.148 23.108 1.00 94.12 127 THR A C 1
ATOM 1035 O O . THR A 1 127 ? -12.001 4.009 23.420 1.00 94.12 127 THR A O 1
ATOM 1038 N N . PRO A 1 128 ? -13.653 3.767 21.908 1.00 94.25 128 PRO A N 1
ATOM 1039 C CA . PRO A 1 128 ? -12.776 3.368 20.817 1.00 94.25 128 PRO A CA 1
ATOM 1040 C C . PRO A 1 128 ? -12.189 4.593 20.096 1.00 94.25 128 PRO A C 1
ATOM 1042 O O . PRO A 1 128 ? -12.868 5.603 19.897 1.00 94.25 128 PRO A O 1
ATOM 1045 N N . VAL A 1 129 ? -10.930 4.487 19.671 1.00 94.69 129 VAL A N 1
ATOM 1046 C CA . VAL A 1 129 ? -10.215 5.518 18.905 1.00 94.69 129 VAL A CA 1
ATOM 1047 C C . VAL A 1 129 ? -9.575 4.889 17.672 1.00 94.69 129 VAL A C 1
ATOM 1049 O O . VAL A 1 129 ? -8.765 3.975 17.799 1.00 94.69 129 VAL A O 1
ATOM 1052 N N . LEU A 1 130 ? -9.930 5.373 16.485 1.00 93.94 130 LEU A N 1
ATOM 1053 C CA . LEU A 1 130 ? -9.337 4.990 15.210 1.00 93.94 130 LEU A CA 1
ATOM 1054 C C . LEU A 1 130 ? -8.044 5.775 14.960 1.00 93.94 130 LEU A C 1
ATOM 1056 O O . LEU A 1 130 ? -8.068 6.995 14.831 1.00 93.94 130 LEU A O 1
ATOM 1060 N N . CYS A 1 131 ? -6.937 5.055 14.822 1.00 91.94 131 CYS A N 1
ATOM 1061 C CA . CYS A 1 131 ? -5.592 5.581 14.617 1.00 91.94 131 CYS A CA 1
ATOM 1062 C C . CYS A 1 131 ? -4.906 4.878 13.436 1.00 91.94 131 CYS A C 1
ATOM 1064 O O . CYS A 1 131 ? -5.304 3.789 13.017 1.00 91.94 131 CYS A O 1
ATOM 1066 N N . VAL A 1 132 ? -3.822 5.466 12.931 1.00 91.38 132 VAL A N 1
ATOM 1067 C CA . VAL A 1 132 ? -2.922 4.801 11.977 1.00 91.38 132 VAL A CA 1
ATOM 1068 C C . VAL A 1 132 ? -2.052 3.779 12.711 1.00 91.38 132 VAL A C 1
ATOM 1070 O O . VAL A 1 132 ? -1.466 4.088 13.752 1.00 91.38 132 VAL A O 1
ATOM 1073 N N . ASP A 1 133 ? -1.918 2.564 12.169 1.00 90.06 133 ASP A N 1
ATOM 1074 C CA . ASP A 1 133 ? -1.037 1.553 12.768 1.00 90.06 133 ASP A CA 1
ATOM 1075 C C . ASP A 1 133 ? 0.416 1.672 12.287 1.00 90.06 133 ASP A C 1
ATOM 1077 O O . ASP A 1 133 ? 0.882 0.924 11.424 1.00 90.06 133 ASP A O 1
ATOM 1081 N N . LEU A 1 134 ? 1.152 2.623 12.864 1.00 82.44 134 LEU A N 1
ATOM 1082 C CA . LEU A 1 134 ? 2.540 2.914 12.478 1.00 82.44 134 LEU A CA 1
ATOM 1083 C C . LEU A 1 134 ? 3.507 1.736 12.682 1.00 82.44 134 LEU A C 1
ATOM 1085 O O . LEU A 1 134 ? 4.526 1.654 11.995 1.00 82.44 134 LEU A O 1
ATOM 1089 N N . ASN A 1 135 ? 3.175 0.801 13.577 1.00 77.94 135 ASN A N 1
ATOM 1090 C CA . ASN A 1 135 ? 3.991 -0.389 13.818 1.00 77.94 135 ASN A CA 1
ATOM 1091 C C . ASN A 1 135 ? 3.997 -1.327 12.605 1.00 77.94 135 ASN A C 1
ATOM 1093 O O . ASN A 1 135 ? 5.027 -1.920 12.299 1.00 77.94 135 ASN A O 1
ATOM 1097 N N . THR A 1 136 ? 2.874 -1.430 11.888 1.00 72.81 136 THR A N 1
ATOM 1098 C CA . THR A 1 136 ? 2.752 -2.340 10.741 1.00 72.81 136 THR A CA 1
ATOM 1099 C C . THR A 1 136 ? 3.503 -1.814 9.510 1.00 72.81 136 THR A C 1
ATOM 1101 O O . THR A 1 136 ? 4.079 -2.597 8.761 1.00 72.81 136 THR A O 1
ATOM 1104 N N . VAL A 1 137 ? 3.579 -0.490 9.324 1.00 70.75 137 VAL A N 1
ATOM 1105 C CA . VAL A 1 137 ? 4.400 0.138 8.264 1.00 70.75 137 VAL A CA 1
ATOM 1106 C C . VAL A 1 137 ? 5.863 0.339 8.656 1.00 70.75 137 VAL A C 1
ATOM 1108 O O . VAL A 1 137 ? 6.645 0.774 7.816 1.00 70.75 137 VAL A O 1
ATOM 1111 N N . ASN A 1 138 ? 6.245 0.092 9.912 1.00 69.00 138 ASN A N 1
ATOM 1112 C CA . ASN A 1 138 ? 7.542 0.498 10.464 1.00 69.00 138 ASN A CA 1
ATOM 1113 C C . ASN A 1 138 ? 7.924 1.947 10.085 1.00 69.00 138 ASN A C 1
ATOM 1115 O O . ASN A 1 138 ? 9.063 2.250 9.725 1.00 69.00 138 ASN A O 1
ATOM 1119 N N . SER A 1 139 ? 6.924 2.833 10.082 1.00 69.62 139 SER A N 1
ATOM 1120 C CA . SER A 1 139 ? 7.101 4.236 9.718 1.00 69.62 139 SER A CA 1
ATOM 1121 C C . SER A 1 139 ? 7.633 4.999 10.923 1.00 69.62 139 SER A C 1
ATOM 1123 O O . SER A 1 139 ? 7.055 4.939 12.008 1.00 69.62 139 SER A O 1
ATOM 1125 N N . THR A 1 140 ? 8.704 5.766 10.727 1.00 65.56 140 THR A N 1
ATOM 1126 C CA . THR A 1 140 ? 9.201 6.718 11.732 1.00 65.56 140 THR A CA 1
ATOM 1127 C C . THR A 1 140 ? 8.461 8.054 11.690 1.00 65.56 140 THR A C 1
ATOM 1129 O O . THR A 1 140 ? 8.602 8.861 12.610 1.00 65.56 140 THR A O 1
ATOM 1132 N N . ASP A 1 141 ? 7.653 8.290 10.652 1.00 72.62 141 ASP A N 1
ATOM 1133 C CA . ASP A 1 141 ? 6.823 9.482 10.537 1.00 72.62 141 ASP A CA 1
ATOM 1134 C C . ASP A 1 141 ? 5.581 9.350 11.429 1.00 72.62 141 ASP A C 1
ATOM 1136 O O . ASP A 1 141 ? 4.597 8.697 11.077 1.00 72.62 141 ASP A O 1
ATOM 1140 N N . GLN A 1 142 ? 5.650 9.980 12.604 1.00 71.88 142 GLN A N 1
ATOM 1141 C CA . GLN A 1 142 ? 4.557 10.047 13.576 1.00 71.88 142 GLN A CA 1
ATOM 1142 C C . GLN A 1 142 ? 3.492 11.096 13.220 1.00 71.88 142 GLN A C 1
ATOM 1144 O O . GLN A 1 142 ? 2.518 11.239 13.953 1.00 71.88 142 GLN A O 1
ATOM 1149 N N . SER A 1 143 ? 3.661 11.844 12.122 1.00 77.31 143 SER A N 1
ATOM 1150 C CA . SER A 1 143 ? 2.705 12.875 11.698 1.00 77.31 143 SER A CA 1
ATOM 1151 C C . SER A 1 143 ? 1.569 12.343 10.820 1.00 77.31 143 SER A C 1
ATOM 1153 O O . SER A 1 143 ? 0.666 13.100 10.461 1.00 77.31 143 SER A O 1
ATOM 1155 N N . ILE A 1 144 ? 1.591 11.051 10.474 1.00 85.81 144 ILE A N 1
ATOM 1156 C CA . ILE A 1 144 ? 0.564 10.422 9.641 1.00 85.81 144 ILE A CA 1
ATOM 1157 C C . ILE A 1 144 ? -0.704 10.204 10.461 1.00 85.81 144 ILE A C 1
ATOM 1159 O O . ILE A 1 144 ? -0.704 9.524 11.484 1.00 85.81 144 ILE A O 1
ATOM 1163 N N . THR A 1 145 ? -1.798 10.750 9.950 1.00 90.31 145 THR A N 1
ATOM 1164 C CA . THR A 1 145 ? -3.143 10.682 10.526 1.00 90.31 145 THR A CA 1
ATOM 1165 C C . THR A 1 145 ? -4.097 9.939 9.597 1.00 90.31 145 THR A C 1
ATOM 1167 O O . THR A 1 145 ? -3.824 9.757 8.405 1.00 90.31 145 THR A O 1
ATOM 1170 N N . ILE A 1 146 ? -5.270 9.570 10.109 1.00 90.75 146 ILE A N 1
ATOM 1171 C CA . ILE A 1 146 ? -6.352 8.962 9.321 1.00 90.75 146 ILE A CA 1
ATOM 1172 C C . ILE A 1 146 ? -6.750 9.854 8.134 1.00 90.75 146 ILE A C 1
ATOM 1174 O O . ILE A 1 146 ? -6.977 9.357 7.030 1.00 90.75 146 ILE A O 1
ATOM 1178 N N . LYS A 1 147 ? -6.718 11.182 8.306 1.00 89.25 147 LYS A N 1
ATOM 1179 C CA . LYS A 1 147 ? -6.979 12.161 7.231 1.00 89.25 147 LYS A CA 1
ATOM 1180 C C . LYS A 1 147 ? -5.929 12.153 6.119 1.00 89.25 147 LYS A C 1
ATOM 1182 O O . LYS A 1 147 ? -6.170 12.688 5.038 1.00 89.25 147 LYS A O 1
ATOM 1187 N N . ASN A 1 148 ? -4.740 11.608 6.374 1.00 90.38 148 ASN A N 1
ATOM 1188 C CA . ASN A 1 148 ? -3.731 11.430 5.336 1.00 90.38 148 ASN A CA 1
ATOM 1189 C C . ASN A 1 148 ? -3.949 10.138 4.536 1.00 90.38 148 ASN A C 1
ATOM 1191 O O . ASN A 1 148 ? -3.569 10.102 3.366 1.00 90.38 148 ASN A O 1
ATOM 1195 N N . LEU A 1 149 ? -4.548 9.103 5.138 1.00 91.62 149 LEU A N 1
ATOM 1196 C CA . LEU A 1 149 ? -4.804 7.814 4.487 1.00 91.62 149 LEU A CA 1
ATOM 1197 C C . LEU A 1 149 ? -6.065 7.813 3.621 1.00 91.62 149 LEU A C 1
ATOM 1199 O O . LEU A 1 149 ? -6.092 7.128 2.604 1.00 91.62 149 LEU A O 1
ATOM 1203 N N . PHE A 1 150 ? -7.095 8.566 3.992 1.00 92.31 150 PHE A N 1
ATOM 1204 C CA . PHE A 1 150 ? -8.390 8.519 3.313 1.00 92.31 150 PHE A CA 1
ATOM 1205 C C . PHE A 1 150 ? -8.781 9.867 2.712 1.00 92.31 150 PHE A C 1
ATOM 1207 O O . PHE A 1 150 ? -8.288 10.922 3.121 1.00 92.31 150 PHE A O 1
ATOM 1214 N N . VAL A 1 151 ? -9.654 9.821 1.706 1.00 85.88 151 VAL A N 1
ATOM 1215 C CA . VAL A 1 151 ? -10.317 11.011 1.160 1.00 85.88 151 VAL A CA 1
ATOM 1216 C C . VAL A 1 151 ? -11.131 11.664 2.280 1.00 85.88 151 VAL A C 1
ATOM 1218 O O . VAL A 1 151 ? -11.734 10.978 3.106 1.00 85.88 151 VAL A O 1
ATOM 1221 N N . ASN A 1 152 ? -11.075 12.993 2.353 1.00 75.88 152 ASN A N 1
ATOM 1222 C CA . ASN A 1 152 ? -11.700 13.773 3.425 1.00 75.88 152 ASN A CA 1
ATOM 1223 C C . ASN A 1 152 ? -12.257 15.101 2.883 1.00 75.88 152 ASN A C 1
ATOM 1225 O O . ASN A 1 152 ? -12.117 16.156 3.504 1.00 75.88 152 ASN A O 1
ATOM 1229 N N . ASN A 1 153 ? -12.802 15.059 1.671 1.00 69.12 153 ASN A N 1
ATOM 1230 C CA . ASN A 1 153 ? -13.410 16.184 0.977 1.00 69.12 153 ASN A CA 1
ATOM 1231 C C . ASN A 1 153 ? -14.683 15.718 0.273 1.00 69.12 153 ASN A C 1
ATOM 1233 O O . ASN A 1 153 ? -14.754 14.600 -0.233 1.00 69.12 153 ASN A O 1
ATOM 1237 N N . SER A 1 154 ? -15.684 16.596 0.256 1.00 64.38 154 SER A N 1
ATOM 1238 C CA . SER A 1 154 ? -16.892 16.399 -0.538 1.00 64.38 154 SER A CA 1
ATOM 1239 C C . SER A 1 154 ? -16.620 16.844 -1.967 1.00 64.38 154 SER A C 1
ATOM 1241 O O . SER A 1 154 ? -15.996 17.886 -2.176 1.00 64.38 154 SER A O 1
ATOM 1243 N N . PHE A 1 155 ? -17.103 16.082 -2.938 1.00 66.69 155 PHE A N 1
ATOM 1244 C CA . PHE A 1 155 ? -17.139 16.511 -4.330 1.00 66.69 155 PHE A CA 1
ATOM 1245 C C . PHE A 1 155 ? -18.556 17.001 -4.617 1.00 66.69 155 PHE A C 1
ATOM 1247 O O . PHE A 1 155 ? -19.498 16.235 -4.462 1.00 66.69 155 PHE A O 1
ATOM 1254 N N . GLU A 1 156 ? -18.710 18.276 -4.981 1.00 61.19 156 GLU A N 1
ATOM 1255 C CA . GLU A 1 156 ? -20.030 18.913 -5.164 1.00 61.19 156 GLU A CA 1
ATOM 1256 C C . GLU A 1 156 ? -20.873 18.258 -6.278 1.00 61.19 156 GLU A C 1
ATOM 1258 O O . GLU A 1 156 ? -22.096 18.346 -6.246 1.00 61.19 156 GLU A O 1
ATOM 1263 N N . ASP A 1 157 ? -20.223 17.569 -7.223 1.00 63.59 157 ASP A N 1
ATOM 1264 C CA . ASP A 1 157 ? -20.849 16.952 -8.402 1.00 63.59 157 ASP A CA 1
ATOM 1265 C C . ASP A 1 157 ? -20.982 15.418 -8.315 1.00 63.59 157 ASP A C 1
ATOM 1267 O O . ASP A 1 157 ? -21.310 14.769 -9.312 1.00 63.59 157 ASP A O 1
ATOM 1271 N N . LEU A 1 158 ? -20.671 14.812 -7.167 1.00 63.19 158 LEU A N 1
ATOM 1272 C CA . LEU A 1 158 ? -20.649 13.357 -7.010 1.00 63.19 158 LEU A CA 1
ATOM 1273 C C . LEU A 1 158 ? -21.752 12.890 -6.046 1.00 63.19 158 LEU A C 1
ATOM 1275 O O . LEU A 1 158 ? -22.129 13.619 -5.138 1.00 63.19 158 LEU A O 1
ATOM 1279 N N . ASP A 1 159 ? -22.291 11.691 -6.284 1.00 63.38 159 ASP A N 1
ATOM 1280 C CA . ASP A 1 159 ? -23.427 11.104 -5.553 1.00 63.38 159 ASP A CA 1
ATOM 1281 C C . ASP A 1 159 ? -23.247 11.154 -4.005 1.00 63.38 159 ASP A C 1
ATOM 1283 O O . ASP A 1 159 ? -22.171 10.929 -3.443 1.00 63.38 159 ASP A O 1
ATOM 1287 N N . ASP A 1 160 ? -24.311 11.439 -3.263 1.00 63.22 160 ASP A N 1
ATOM 1288 C CA . ASP A 1 160 ? -24.247 11.540 -1.796 1.00 63.22 160 ASP A CA 1
ATOM 1289 C C . ASP A 1 160 ? -24.172 10.154 -1.115 1.00 63.22 160 ASP A C 1
ATOM 1291 O O . ASP A 1 160 ? -24.096 10.052 0.111 1.00 63.22 160 ASP A O 1
ATOM 1295 N N . THR A 1 161 ? -24.217 9.060 -1.886 1.00 67.06 161 THR A N 1
ATOM 1296 C CA . THR A 1 161 ? -24.234 7.686 -1.356 1.00 67.06 161 THR A CA 1
ATOM 1297 C C . THR A 1 161 ? -22.863 7.172 -0.905 1.00 67.06 161 THR A C 1
ATOM 1299 O O . THR A 1 161 ? -22.799 6.248 -0.086 1.00 67.06 161 THR A O 1
ATOM 1302 N N . LEU A 1 162 ? -21.763 7.753 -1.399 1.00 69.75 162 LEU A N 1
ATOM 1303 C CA . LEU A 1 162 ? -20.406 7.339 -1.042 1.00 69.75 162 LEU A CA 1
ATOM 1304 C C . LEU A 1 162 ? -19.830 8.157 0.125 1.00 69.75 162 LEU A C 1
ATOM 1306 O O . LEU A 1 162 ? -20.064 9.361 0.234 1.00 69.75 162 LEU A O 1
ATOM 1310 N N . PRO A 1 163 ? -19.025 7.524 0.999 1.00 69.50 163 PRO A N 1
ATOM 1311 C CA . PRO A 1 163 ? -18.458 8.200 2.157 1.00 69.50 163 PRO A CA 1
ATOM 1312 C C . PRO A 1 163 ? -17.406 9.239 1.732 1.00 69.50 163 PRO A C 1
ATOM 1314 O O . PRO A 1 163 ? -16.303 8.881 1.322 1.00 69.50 163 PRO A O 1
ATOM 1317 N N . SER A 1 164 ? -17.722 10.530 1.872 1.00 67.19 164 SER A N 1
ATOM 1318 C CA . SER A 1 164 ? -16.774 11.645 1.662 1.00 67.19 164 SER A CA 1
ATOM 1319 C C . SER A 1 164 ? -15.718 11.766 2.773 1.00 67.19 164 SER A C 1
ATOM 1321 O O . SER A 1 164 ? -14.687 12.419 2.599 1.00 67.19 164 SER A O 1
ATOM 1323 N N . ILE A 1 165 ? -15.975 11.102 3.902 1.00 76.31 165 ILE A N 1
ATOM 1324 C CA . ILE A 1 165 ? -15.087 10.880 5.047 1.00 76.31 165 ILE A CA 1
ATOM 1325 C C . ILE A 1 165 ? -15.254 9.424 5.512 1.00 76.31 165 ILE A C 1
ATOM 1327 O O . ILE A 1 165 ? -16.312 8.850 5.254 1.00 76.31 165 ILE A O 1
ATOM 1331 N N . PRO A 1 166 ? -14.286 8.809 6.220 1.00 84.81 166 PRO A N 1
ATOM 1332 C CA . PRO A 1 166 ? -14.468 7.471 6.782 1.00 84.81 166 PRO A CA 1
ATOM 1333 C C . PRO A 1 166 ? -15.765 7.357 7.595 1.00 84.81 166 PRO A C 1
ATOM 1335 O O . PRO A 1 166 ? -15.978 8.121 8.537 1.00 84.81 166 PRO A O 1
ATOM 1338 N N . VAL A 1 167 ? -16.611 6.389 7.244 1.00 87.12 167 VAL A N 1
ATOM 1339 C CA . VAL A 1 167 ? -17.838 6.064 7.981 1.00 87.12 167 VAL A CA 1
ATOM 1340 C C . VAL A 1 167 ? -17.643 4.776 8.759 1.00 87.12 167 VAL A C 1
ATOM 1342 O O . VAL A 1 167 ? -16.884 3.892 8.348 1.00 87.12 167 VAL A O 1
ATOM 1345 N N . TYR A 1 168 ? -18.326 4.668 9.891 1.00 88.50 168 T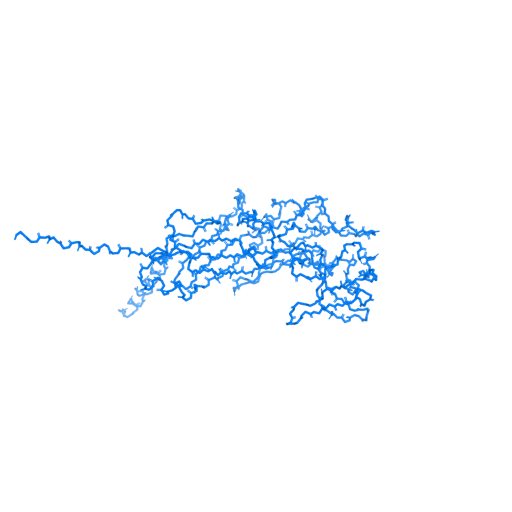YR A N 1
ATOM 1346 C CA . TYR A 1 168 ? -18.186 3.533 10.783 1.00 88.50 168 TYR A CA 1
ATOM 1347 C C . TYR A 1 168 ? -19.531 3.079 11.341 1.00 88.50 168 TYR A C 1
ATOM 1349 O O . TYR A 1 168 ? -20.446 3.878 11.529 1.00 88.50 168 TYR A O 1
ATOM 1357 N N . ASP A 1 169 ? -19.610 1.786 11.629 1.00 88.50 169 ASP A N 1
ATOM 1358 C CA . ASP A 1 169 ? -20.685 1.159 12.388 1.00 88.50 169 ASP A CA 1
ATOM 1359 C C . ASP A 1 169 ? -20.068 0.359 13.539 1.00 88.50 169 ASP A C 1
ATOM 1361 O O . ASP A 1 169 ? -19.089 -0.368 13.349 1.00 88.50 169 ASP A O 1
ATOM 1365 N N . ILE A 1 170 ? -20.610 0.526 14.744 1.00 87.81 170 ILE A N 1
ATOM 1366 C CA . ILE A 1 170 ? -20.142 -0.159 15.952 1.00 87.81 170 ILE A CA 1
ATOM 1367 C C . ILE A 1 170 ? -21.290 -1.009 16.472 1.00 87.81 170 ILE A C 1
ATOM 1369 O O . ILE A 1 170 ? -22.312 -0.485 16.916 1.00 87.81 170 ILE A O 1
ATOM 1373 N N . ASN A 1 171 ? -21.087 -2.321 16.477 1.00 83.75 171 ASN A N 1
ATOM 1374 C CA . ASN A 1 171 ? -22.014 -3.276 17.070 1.00 83.75 171 ASN A CA 1
ATOM 1375 C C . ASN A 1 171 ? -21.315 -4.081 18.176 1.00 83.75 171 ASN A C 1
ATOM 1377 O O . ASN A 1 171 ? -20.202 -3.765 18.574 1.00 83.75 171 ASN A O 1
ATOM 1381 N N . ASN A 1 172 ? -21.984 -5.098 18.722 1.00 80.31 172 ASN A N 1
ATOM 1382 C CA . ASN A 1 172 ? -21.432 -5.900 19.820 1.00 80.31 172 ASN A CA 1
ATOM 1383 C C . ASN A 1 172 ? -20.262 -6.805 19.408 1.00 80.31 172 ASN A C 1
ATOM 1385 O O . ASN A 1 172 ? -19.532 -7.270 20.282 1.00 80.31 172 ASN A O 1
ATOM 1389 N N . ASP A 1 173 ? -20.095 -7.075 18.112 1.00 86.50 173 ASP A N 1
ATOM 1390 C CA . ASP A 1 173 ? -19.122 -8.045 17.611 1.00 86.50 173 ASP A CA 1
ATOM 1391 C C . ASP A 1 173 ? -17.878 -7.355 17.041 1.00 86.50 173 ASP A C 1
ATOM 1393 O O . ASP A 1 173 ? -16.751 -7.832 17.216 1.00 86.50 173 ASP A O 1
ATOM 1397 N N . ALA A 1 174 ? -18.068 -6.238 16.335 1.00 91.88 174 ALA A N 1
ATOM 1398 C CA . ALA A 1 174 ? -17.007 -5.556 15.614 1.00 91.88 174 ALA A CA 1
ATOM 1399 C C . ALA A 1 174 ? -17.283 -4.065 15.386 1.00 91.88 174 ALA A C 1
ATOM 1401 O O . ALA A 1 174 ? -18.420 -3.594 15.398 1.00 91.88 174 ALA A O 1
ATOM 1402 N N . ILE A 1 175 ? -16.203 -3.354 15.054 1.00 92.44 175 ILE A N 1
ATOM 1403 C CA . ILE A 1 175 ? -16.265 -2.068 14.358 1.00 92.44 175 ILE A CA 1
ATOM 1404 C C . ILE A 1 175 ? -16.092 -2.328 12.863 1.00 92.44 175 ILE A C 1
ATOM 1406 O O . ILE A 1 175 ? -15.093 -2.926 12.449 1.00 92.44 175 ILE A O 1
ATOM 1410 N N . ILE A 1 176 ? -17.056 -1.879 12.065 1.00 92.00 176 ILE A N 1
ATOM 1411 C CA . ILE A 1 176 ? -16.985 -1.875 10.605 1.00 92.00 176 ILE A CA 1
ATOM 1412 C C . ILE A 1 176 ? -16.610 -0.465 10.162 1.00 92.00 176 ILE A C 1
ATOM 1414 O O . ILE A 1 176 ? -17.225 0.500 10.604 1.00 92.00 176 ILE A O 1
ATOM 1418 N N . ILE A 1 177 ? -15.595 -0.333 9.309 1.00 91.25 177 ILE A N 1
ATOM 1419 C CA . ILE A 1 177 ? -15.122 0.956 8.789 1.00 91.25 177 ILE A CA 1
ATOM 1420 C C . ILE A 1 177 ? -15.112 0.884 7.275 1.00 91.25 177 ILE A C 1
ATOM 1422 O O . ILE A 1 177 ? -14.516 -0.033 6.713 1.00 91.25 177 ILE A O 1
ATOM 1426 N N . ARG A 1 178 ? -15.719 1.877 6.629 1.00 90.25 178 ARG A N 1
ATOM 1427 C CA . ARG A 1 178 ? -15.731 2.037 5.174 1.00 90.25 178 ARG A CA 1
ATOM 1428 C C . ARG A 1 178 ? -15.149 3.399 4.829 1.00 90.25 178 ARG A C 1
ATOM 1430 O O . ARG A 1 178 ? -15.593 4.418 5.354 1.00 90.25 178 ARG A O 1
ATOM 1437 N N . ALA A 1 179 ? -14.138 3.424 3.970 1.00 91.12 179 ALA A N 1
ATOM 1438 C CA . ALA A 1 179 ? -13.458 4.661 3.606 1.00 91.12 179 ALA A CA 1
ATOM 1439 C C . ALA A 1 179 ? -12.949 4.628 2.164 1.00 91.12 179 ALA A C 1
ATOM 1441 O O . ALA A 1 179 ? -12.493 3.591 1.679 1.00 91.12 179 ALA A O 1
ATOM 1442 N N . LEU A 1 180 ? -12.983 5.784 1.500 1.00 91.62 180 LEU A N 1
ATOM 1443 C CA . LEU A 1 180 ? -12.341 5.960 0.203 1.00 91.62 180 LEU A CA 1
ATOM 1444 C C . LEU A 1 180 ? -10.825 6.142 0.410 1.00 91.62 180 LEU A C 1
ATOM 1446 O O . LEU A 1 180 ? -10.411 7.057 1.135 1.00 91.62 180 LEU A O 1
ATOM 1450 N N . PRO A 1 181 ? -9.978 5.282 -0.178 1.00 93.81 181 PRO A N 1
ATOM 1451 C CA . PRO A 1 181 ? -8.531 5.379 -0.045 1.00 93.81 181 PRO A CA 1
ATOM 1452 C C . PRO A 1 181 ? -7.998 6.655 -0.694 1.00 93.81 181 PRO A C 1
ATOM 1454 O O . PRO A 1 181 ? -8.503 7.098 -1.717 1.00 93.81 181 PRO A O 1
ATOM 1457 N N . LYS A 1 182 ? -6.924 7.223 -0.145 1.00 93.56 182 LYS A N 1
ATOM 1458 C CA . LYS A 1 182 ? -6.146 8.272 -0.808 1.00 93.56 182 LYS A CA 1
ATOM 1459 C C . LYS A 1 182 ? -4.881 7.680 -1.424 1.00 93.56 182 LYS A C 1
ATOM 1461 O O . LYS A 1 182 ? -4.092 7.040 -0.728 1.00 93.56 182 LYS A O 1
ATOM 1466 N N . LEU A 1 183 ? -4.674 7.902 -2.720 1.00 94.50 183 LEU A N 1
ATOM 1467 C CA . LEU A 1 183 ? -3.482 7.457 -3.450 1.00 94.50 183 LEU A CA 1
ATOM 1468 C C . LEU A 1 183 ? -2.386 8.529 -3.326 1.00 94.50 183 LEU A C 1
ATOM 1470 O O . LEU A 1 183 ? -2.343 9.496 -4.081 1.00 94.50 183 LEU A O 1
ATOM 1474 N N . ASN A 1 184 ? -1.536 8.411 -2.305 1.00 92.50 184 ASN A N 1
ATOM 1475 C CA . ASN A 1 184 ? -0.535 9.430 -1.975 1.00 92.50 184 ASN A CA 1
ATOM 1476 C C 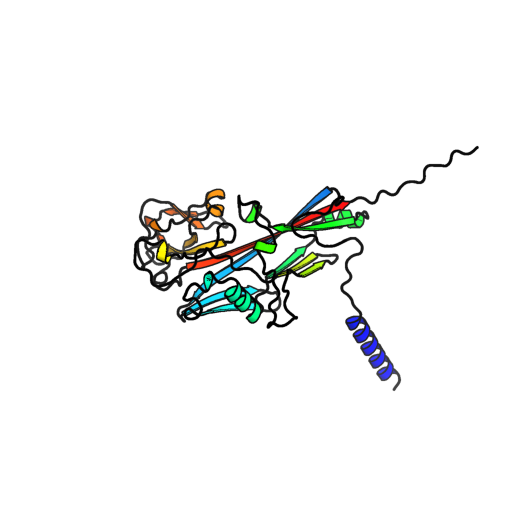. ASN A 1 184 ? 0.760 9.250 -2.787 1.00 92.50 184 ASN A C 1
ATOM 1478 O O . ASN A 1 184 ? 1.701 8.615 -2.316 1.00 92.50 184 ASN A O 1
ATOM 1482 N N . CYS A 1 185 ? 0.838 9.837 -3.980 1.00 93.88 185 CYS A N 1
ATOM 1483 C CA . CYS A 1 185 ? 2.060 9.871 -4.792 1.00 93.88 185 CYS A CA 1
ATOM 1484 C C . CYS A 1 185 ? 2.966 11.074 -4.466 1.00 93.88 185 CYS A C 1
ATOM 1486 O O . CYS A 1 185 ? 2.535 12.104 -3.939 1.00 93.88 185 CYS A O 1
ATOM 1488 N N . SER A 1 186 ? 4.250 10.939 -4.785 1.00 91.62 186 SER A N 1
ATOM 1489 C CA . SER A 1 186 ? 5.253 11.994 -4.692 1.00 91.62 186 SER A CA 1
ATOM 1490 C C . SER A 1 186 ? 5.175 12.911 -5.908 1.00 91.62 186 SER A C 1
ATOM 1492 O O . SER A 1 186 ? 5.369 12.466 -7.033 1.00 91.62 186 SER A O 1
ATOM 1494 N N . LYS A 1 187 ? 4.987 14.211 -5.667 1.00 91.00 187 LYS A N 1
ATOM 1495 C CA . LYS A 1 187 ? 4.820 15.203 -6.734 1.00 91.00 187 LYS A CA 1
ATOM 1496 C C . LYS A 1 187 ? 6.058 15.350 -7.615 1.00 91.00 187 LYS A C 1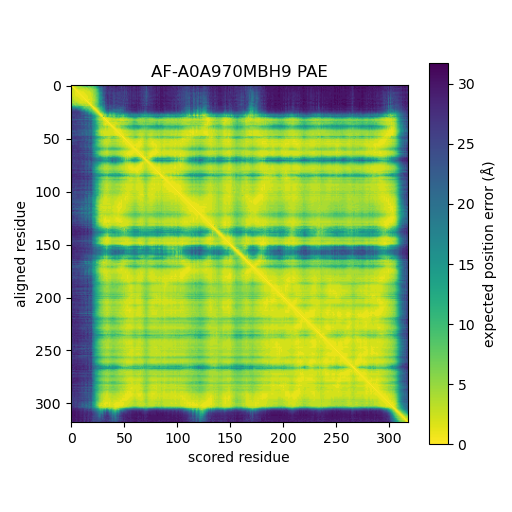
ATOM 1498 O O . LYS A 1 187 ? 7.185 15.410 -7.122 1.00 91.00 187 LYS A O 1
ATOM 1503 N N . ASN A 1 188 ? 5.827 15.557 -8.907 1.00 87.50 188 ASN A N 1
ATOM 1504 C CA . ASN A 1 188 ? 6.812 15.881 -9.931 1.00 87.50 188 ASN A CA 1
ATOM 1505 C C . ASN A 1 188 ? 7.944 14.850 -10.068 1.00 87.50 188 ASN A C 1
ATOM 1507 O O . ASN A 1 188 ? 9.007 15.180 -10.607 1.00 87.50 188 ASN A O 1
ATOM 1511 N N . THR A 1 189 ? 7.746 13.601 -9.643 1.00 91.00 189 THR A N 1
ATOM 1512 C CA . THR A 1 189 ? 8.756 12.540 -9.743 1.00 91.00 189 THR A CA 1
ATOM 1513 C C . THR A 1 189 ? 8.153 11.220 -10.218 1.00 91.00 189 THR A C 1
ATOM 1515 O O . THR A 1 189 ? 6.959 10.980 -10.096 1.00 91.00 189 THR A O 1
ATOM 1518 N N . SER A 1 190 ? 8.979 10.365 -10.811 1.00 93.38 190 SER A N 1
ATOM 1519 C CA . SER A 1 190 ? 8.576 9.061 -11.340 1.00 93.38 190 SER A CA 1
ATOM 1520 C C . SER A 1 190 ? 9.792 8.152 -11.444 1.00 93.38 190 SER A C 1
ATOM 1522 O O . SER A 1 190 ? 10.925 8.642 -11.437 1.00 93.38 190 SER A O 1
ATOM 1524 N N . ILE A 1 191 ? 9.580 6.843 -11.606 1.00 93.31 191 ILE A N 1
ATOM 1525 C CA . ILE A 1 191 ? 10.682 5.890 -11.807 1.00 93.31 191 ILE A CA 1
ATOM 1526 C C . ILE A 1 191 ? 11.569 6.311 -12.986 1.00 93.31 191 ILE A C 1
ATOM 1528 O O . ILE A 1 191 ? 12.788 6.289 -12.888 1.00 93.31 191 ILE A O 1
ATOM 1532 N N . LYS A 1 192 ? 10.965 6.818 -14.068 1.00 93.31 192 LYS A N 1
ATOM 1533 C CA . LYS A 1 192 ? 11.660 7.302 -15.266 1.00 93.31 192 LYS A CA 1
ATOM 1534 C C . LYS A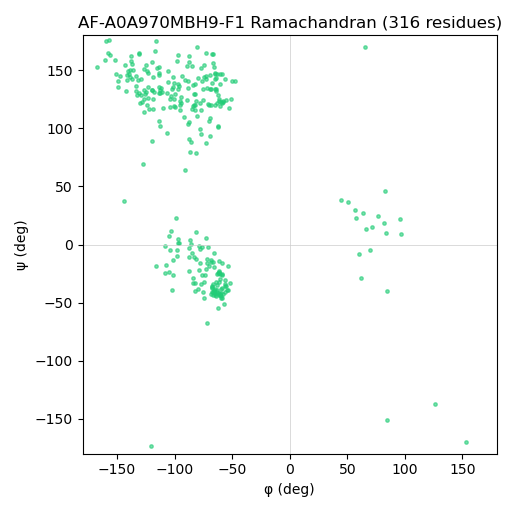 1 192 ? 12.688 8.392 -14.959 1.00 93.31 192 LYS A C 1
ATOM 1536 O O . LYS A 1 192 ? 13.708 8.450 -15.630 1.00 93.31 192 LYS A O 1
ATOM 1541 N N . LYS A 1 193 ? 12.434 9.248 -13.962 1.00 93.62 193 LYS A N 1
ATOM 1542 C CA . LYS A 1 193 ? 13.372 10.303 -13.538 1.00 93.62 193 LYS A CA 1
ATOM 1543 C C . LYS A 1 193 ? 14.480 9.792 -12.608 1.00 93.62 193 LYS A C 1
ATOM 1545 O O . LYS A 1 193 ? 15.415 10.538 -12.349 1.00 93.62 193 LYS A O 1
ATOM 1550 N N . GLN A 1 194 ? 14.356 8.569 -12.090 1.00 95.19 194 GLN A N 1
ATOM 1551 C CA . GLN A 1 194 ? 15.322 7.941 -11.181 1.00 95.19 194 GLN A CA 1
ATOM 1552 C C . GLN A 1 194 ? 16.242 6.927 -11.877 1.00 95.19 194 GLN A C 1
ATOM 1554 O O . GLN A 1 194 ? 17.211 6.479 -11.273 1.00 95.19 194 GLN A O 1
ATOM 1559 N N . LEU A 1 195 ? 15.919 6.521 -13.109 1.00 96.31 195 LEU A N 1
ATOM 1560 C CA . LEU A 1 195 ? 16.679 5.530 -13.870 1.00 96.31 195 LEU A CA 1
ATOM 1561 C C . LEU A 1 195 ? 17.750 6.205 -14.735 1.00 96.31 195 LEU A C 1
ATOM 1563 O O . LEU A 1 195 ? 17.488 7.212 -15.390 1.00 96.31 195 LEU A O 1
ATOM 1567 N N . ASP A 1 196 ? 18.921 5.576 -14.824 1.00 95.31 196 ASP A N 1
ATOM 1568 C CA . ASP A 1 196 ? 20.058 6.054 -15.631 1.00 95.31 196 ASP A CA 1
ATOM 1569 C C . ASP A 1 196 ? 19.946 5.689 -17.129 1.00 95.31 196 ASP A C 1
ATOM 1571 O O . ASP A 1 196 ? 20.894 5.833 -17.903 1.00 95.31 196 ASP A O 1
ATOM 1575 N N . PHE A 1 197 ? 18.784 5.198 -17.565 1.00 95.75 197 PHE A N 1
ATOM 1576 C CA . PHE A 1 197 ? 18.497 4.821 -18.948 1.00 95.75 197 PHE A CA 1
ATOM 1577 C C . PHE A 1 197 ? 17.098 5.280 -19.365 1.00 95.75 197 PHE A C 1
ATOM 1579 O O . PHE A 1 197 ? 16.227 5.560 -18.543 1.00 95.75 197 PHE A O 1
ATOM 1586 N N . THR A 1 198 ? 16.856 5.338 -20.676 1.00 95.00 198 THR A N 1
ATOM 1587 C CA . THR A 1 198 ? 15.547 5.725 -21.209 1.00 95.00 198 THR A CA 1
ATOM 1588 C C . THR A 1 198 ? 14.477 4.701 -20.837 1.00 95.00 198 THR A C 1
ATOM 1590 O O . THR A 1 198 ? 14.539 3.543 -21.245 1.00 95.00 198 THR A O 1
ATOM 1593 N N . TYR A 1 199 ? 13.460 5.162 -20.112 1.00 94.25 199 TYR A N 1
ATOM 1594 C CA . TYR A 1 199 ? 12.276 4.390 -19.761 1.00 94.25 199 TYR A CA 1
ATOM 1595 C C . TYR A 1 199 ? 11.019 5.115 -20.246 1.00 94.25 199 TYR A C 1
ATOM 1597 O O . TYR A 1 199 ? 10.903 6.336 -20.118 1.00 94.25 199 TYR A O 1
ATOM 1605 N N . HIS A 1 200 ? 10.089 4.380 -20.854 1.00 89.31 200 HIS A N 1
ATOM 1606 C CA . HIS A 1 200 ? 8.964 4.990 -21.568 1.00 89.31 200 HIS A CA 1
ATOM 1607 C C . HIS A 1 200 ? 7.756 5.295 -20.674 1.00 89.31 200 HIS A C 1
ATOM 1609 O O . HIS A 1 200 ? 6.986 6.195 -21.003 1.00 89.31 200 HIS A O 1
ATOM 1615 N N . HIS A 1 201 ? 7.616 4.606 -19.539 1.00 89.88 201 HIS A N 1
ATOM 1616 C CA . HIS A 1 201 ? 6.465 4.743 -18.648 1.00 89.88 201 HIS A CA 1
ATOM 1617 C C . HIS A 1 201 ? 6.746 5.707 -17.491 1.00 89.88 201 HIS A C 1
ATOM 1619 O O . HIS A 1 201 ? 7.775 5.621 -16.820 1.00 89.88 201 HIS A O 1
ATOM 1625 N N . GLU A 1 202 ? 5.808 6.614 -17.222 1.00 88.88 202 GLU A N 1
ATOM 1626 C CA . GLU A 1 202 ? 5.881 7.560 -16.102 1.00 88.88 202 GLU A CA 1
ATOM 1627 C C . GLU A 1 202 ? 5.221 6.975 -14.849 1.00 88.88 202 GLU A C 1
ATOM 1629 O O . GLU A 1 202 ? 4.213 7.475 -14.368 1.00 88.88 202 GLU A O 1
ATOM 1634 N N . ILE A 1 203 ? 5.789 5.882 -14.331 1.00 93.69 203 ILE A N 1
ATOM 1635 C CA . ILE A 1 203 ? 5.288 5.234 -13.109 1.00 93.69 203 ILE A CA 1
ATOM 1636 C C . ILE A 1 203 ? 5.552 6.169 -11.915 1.00 93.69 203 ILE A C 1
ATOM 1638 O O . ILE A 1 203 ? 6.725 6.494 -11.680 1.00 93.69 203 ILE A O 1
ATOM 1642 N N . PRO A 1 204 ? 4.526 6.618 -11.168 1.00 94.88 204 PRO A N 1
ATOM 1643 C CA . PRO A 1 204 ? 4.718 7.527 -10.043 1.00 94.88 204 PRO A CA 1
ATOM 1644 C C . PRO A 1 204 ? 5.499 6.851 -8.920 1.00 94.88 204 PRO A C 1
ATOM 1646 O O . PRO A 1 204 ? 5.440 5.635 -8.742 1.00 94.88 204 PRO A O 1
ATOM 1649 N N . LEU A 1 205 ? 6.210 7.644 -8.122 1.00 94.94 205 LEU A N 1
ATOM 1650 C CA . LEU A 1 205 ? 6.724 7.158 -6.843 1.00 94.94 205 LEU A CA 1
ATOM 1651 C C . LEU A 1 205 ? 5.671 7.401 -5.771 1.00 94.94 205 LEU A C 1
ATOM 1653 O O . LEU A 1 205 ? 5.121 8.496 -5.687 1.00 94.94 205 LEU A O 1
ATOM 1657 N N . VAL A 1 206 ? 5.418 6.415 -4.921 1.00 94.12 206 VAL A N 1
ATOM 1658 C CA . VAL A 1 206 ? 4.524 6.594 -3.773 1.00 94.12 206 VAL A CA 1
ATOM 1659 C C . VAL A 1 206 ? 5.227 7.455 -2.722 1.00 94.12 206 VAL A C 1
ATOM 1661 O O . VAL A 1 206 ? 6.452 7.423 -2.596 1.00 94.12 206 VAL A O 1
ATOM 1664 N N . LYS A 1 207 ? 4.482 8.298 -2.005 1.00 91.38 207 LYS A N 1
ATOM 1665 C CA . LYS A 1 207 ? 5.027 9.077 -0.892 1.00 91.38 207 LYS A CA 1
ATOM 1666 C C . LYS A 1 207 ? 5.467 8.113 0.212 1.00 91.38 207 LYS A C 1
ATOM 1668 O O . LYS A 1 207 ? 4.704 7.223 0.585 1.00 91.38 207 LYS A O 1
ATOM 1673 N N . THR A 1 208 ? 6.663 8.329 0.757 1.00 87.00 208 THR A N 1
ATOM 1674 C CA . THR A 1 208 ? 7.193 7.542 1.878 1.00 87.00 208 THR A CA 1
ATOM 1675 C C . THR A 1 208 ? 6.166 7.395 2.995 1.00 87.00 208 THR A C 1
ATOM 1677 O O . THR A 1 208 ? 5.430 8.341 3.289 1.00 87.00 208 THR A O 1
ATOM 1680 N N . SER A 1 209 ? 6.121 6.199 3.583 1.00 85.19 209 SER A N 1
ATOM 1681 C CA . SER A 1 209 ? 5.168 5.777 4.618 1.00 85.19 209 SER A CA 1
ATOM 1682 C C . SER A 1 209 ? 3.713 5.584 4.170 1.00 85.19 209 SER A C 1
ATOM 1684 O O . SER A 1 209 ? 2.905 5.104 4.963 1.00 85.19 209 SER A O 1
ATOM 1686 N N . PHE A 1 210 ? 3.368 5.894 2.916 1.00 90.50 210 PHE A N 1
ATOM 1687 C CA . PHE A 1 210 ? 2.053 5.591 2.331 1.00 90.50 210 PHE A CA 1
ATOM 1688 C C . PHE A 1 210 ? 2.088 4.405 1.369 1.00 90.50 210 PHE A C 1
ATOM 1690 O O . PHE A 1 210 ? 1.042 3.998 0.863 1.00 90.50 210 PHE A O 1
ATOM 1697 N N . GLY A 1 211 ? 3.268 3.856 1.091 1.00 92.50 211 GLY A N 1
ATOM 1698 C CA . GLY A 1 211 ? 3.432 2.803 0.106 1.00 92.50 211 GLY A CA 1
ATOM 1699 C C . GLY A 1 211 ? 4.816 2.772 -0.520 1.00 92.50 211 GLY A C 1
ATOM 1700 O O . GLY A 1 211 ? 5.731 3.467 -0.088 1.00 92.50 211 GLY A O 1
ATOM 1701 N N . SER A 1 212 ? 4.958 1.970 -1.570 1.00 94.06 212 SER A N 1
ATOM 1702 C CA . SER A 1 212 ? 6.200 1.838 -2.332 1.00 94.06 212 SER A CA 1
ATOM 1703 C C . SER A 1 212 ? 5.919 1.331 -3.743 1.00 94.06 212 SER A C 1
ATOM 1705 O O . SER A 1 212 ? 4.794 0.951 -4.066 1.00 94.06 212 SER A O 1
ATOM 1707 N N . LEU A 1 213 ? 6.951 1.233 -4.580 1.00 96.50 213 LEU A N 1
ATOM 1708 C CA . LEU A 1 213 ? 6.887 0.322 -5.718 1.00 96.50 213 LEU A CA 1
ATOM 1709 C C . LEU A 1 213 ? 7.312 -1.080 -5.282 1.00 96.50 213 LEU A C 1
ATOM 1711 O O . LEU A 1 213 ? 8.088 -1.252 -4.331 1.00 96.50 213 LEU A O 1
ATOM 1715 N N . SER A 1 214 ? 6.820 -2.085 -5.991 1.00 96.06 214 SER A N 1
ATOM 1716 C CA . SER A 1 214 ? 7.410 -3.417 -5.980 1.00 96.06 214 SER A CA 1
ATOM 1717 C C . SER A 1 214 ? 7.609 -3.949 -7.389 1.00 96.06 214 SER A C 1
ATOM 1719 O O . SER A 1 214 ? 7.082 -3.418 -8.367 1.00 96.06 214 SER A O 1
ATOM 1721 N N . TYR A 1 215 ? 8.409 -4.999 -7.474 1.00 97.62 215 TYR A N 1
ATOM 1722 C CA . TYR A 1 215 ? 8.883 -5.583 -8.710 1.00 97.62 215 TYR A CA 1
ATOM 1723 C C . TYR A 1 215 ? 8.652 -7.086 -8.668 1.00 97.62 215 TYR A C 1
ATOM 1725 O O . TYR A 1 215 ? 9.044 -7.731 -7.699 1.00 97.62 215 TYR A O 1
ATOM 1733 N N . ALA A 1 216 ? 8.044 -7.652 -9.707 1.00 97.50 216 ALA A N 1
ATOM 1734 C CA . ALA A 1 216 ? 8.026 -9.100 -9.875 1.00 97.50 216 ALA A CA 1
ATOM 1735 C C . ALA A 1 216 ? 9.447 -9.567 -10.226 1.00 97.50 216 ALA A C 1
ATOM 1737 O O . ALA A 1 216 ? 10.008 -9.128 -11.232 1.00 97.50 216 ALA A O 1
ATOM 1738 N N . MET A 1 217 ? 10.034 -10.424 -9.397 1.00 98.06 217 MET A N 1
ATOM 1739 C CA . MET A 1 217 ? 11.429 -10.851 -9.506 1.00 98.06 217 MET A CA 1
ATOM 1740 C C . MET A 1 217 ? 11.530 -12.222 -10.147 1.00 98.06 217 MET A C 1
ATOM 1742 O O . MET A 1 217 ? 10.754 -13.130 -9.845 1.00 98.06 217 MET A O 1
ATOM 1746 N N . TYR A 1 218 ? 12.520 -12.363 -11.018 1.00 98.19 218 TYR A N 1
ATOM 1747 C CA . TYR A 1 218 ? 12.790 -13.586 -11.749 1.00 98.19 218 TYR A CA 1
ATOM 1748 C C . TYR A 1 218 ? 14.281 -13.886 -11.755 1.00 98.19 218 TYR A C 1
ATOM 1750 O O . TYR A 1 218 ? 15.098 -12.965 -11.797 1.00 98.19 218 TYR A O 1
ATOM 1758 N N . HIS A 1 219 ? 14.623 -15.165 -11.819 1.00 97.75 219 HIS A N 1
ATOM 1759 C CA . HIS A 1 219 ? 15.943 -15.594 -12.257 1.00 97.75 219 HIS A CA 1
ATOM 1760 C C . HIS A 1 219 ? 16.097 -15.410 -13.770 1.00 97.75 219 HIS A C 1
ATOM 1762 O O . HIS A 1 219 ? 15.131 -15.197 -14.519 1.00 97.75 219 HIS A O 1
ATOM 1768 N N . TYR A 1 220 ? 17.335 -15.467 -14.259 1.00 95.12 220 TYR A N 1
ATOM 1769 C CA . TYR A 1 220 ? 17.622 -15.255 -15.681 1.00 95.12 220 TYR A CA 1
ATOM 1770 C C . TYR A 1 220 ? 16.957 -16.281 -16.607 1.00 95.12 220 TYR A C 1
ATOM 1772 O O . TYR A 1 220 ? 16.553 -15.904 -17.715 1.00 95.12 220 TYR A O 1
ATOM 1780 N N . ASP A 1 221 ? 16.785 -17.518 -16.140 1.00 94.25 221 ASP A N 1
ATOM 1781 C CA . ASP A 1 221 ? 16.100 -18.610 -16.842 1.00 94.25 221 ASP A CA 1
ATOM 1782 C C . ASP A 1 221 ? 14.570 -18.438 -16.921 1.00 94.25 221 ASP A C 1
ATOM 1784 O O . ASP A 1 221 ? 13.918 -19.082 -17.742 1.00 94.25 221 ASP A O 1
ATOM 1788 N N . GLY A 1 222 ? 14.009 -17.498 -16.155 1.00 93.62 222 GLY A N 1
ATOM 1789 C CA . GLY A 1 222 ? 12.583 -17.195 -16.119 1.00 93.62 222 GLY A CA 1
ATOM 1790 C C . GLY A 1 222 ? 11.801 -17.855 -14.998 1.00 93.62 222 GLY A C 1
ATOM 1791 O O . GLY A 1 222 ? 10.579 -17.709 -14.986 1.00 93.62 222 GLY A O 1
ATOM 1792 N N . GLU A 1 223 ? 12.462 -18.499 -14.039 1.00 96.56 223 GLU A N 1
ATOM 1793 C CA . GLU A 1 223 ? 11.823 -18.866 -12.779 1.00 96.56 223 GLU A CA 1
ATOM 1794 C C . GLU A 1 223 ? 11.403 -17.607 -11.998 1.00 96.56 223 GLU A C 1
ATOM 1796 O O . GLU A 1 223 ? 12.166 -16.651 -11.874 1.00 96.56 223 GLU A O 1
ATOM 1801 N N . HIS A 1 224 ? 10.162 -17.576 -11.502 1.00 96.06 224 HIS A N 1
ATOM 1802 C CA . HIS A 1 224 ? 9.669 -16.492 -10.651 1.00 96.06 224 HIS A CA 1
ATOM 1803 C C . HIS A 1 224 ? 10.117 -16.721 -9.207 1.00 96.06 224 HIS A C 1
ATOM 1805 O O . HIS A 1 224 ? 9.709 -17.703 -8.587 1.00 96.06 224 HIS A O 1
ATOM 1811 N N . THR A 1 225 ? 10.877 -15.780 -8.646 1.00 94.44 225 THR A N 1
ATOM 1812 C CA . THR A 1 225 ? 11.440 -15.906 -7.292 1.00 94.44 225 THR A CA 1
ATOM 1813 C C . THR A 1 225 ? 10.773 -14.991 -6.256 1.00 94.44 225 THR A C 1
ATOM 1815 O O . THR A 1 225 ? 11.071 -15.056 -5.071 1.00 94.44 225 THR A O 1
ATOM 1818 N N . GLY A 1 226 ? 9.796 -14.171 -6.649 1.00 95.19 226 GLY A N 1
ATOM 1819 C CA . GLY A 1 226 ? 8.981 -13.408 -5.700 1.00 95.19 226 GLY A CA 1
ATOM 1820 C C . GLY A 1 226 ? 8.956 -11.917 -5.993 1.00 95.19 226 GLY A C 1
ATOM 1821 O O . GLY A 1 226 ? 8.777 -11.506 -7.136 1.00 95.19 226 GLY A O 1
ATOM 1822 N N . VAL A 1 227 ? 9.067 -11.097 -4.950 1.00 95.31 227 VAL A N 1
ATOM 1823 C CA . VAL A 1 227 ? 8.819 -9.656 -5.019 1.00 95.31 227 VAL A CA 1
ATOM 1824 C C . VAL A 1 227 ? 9.986 -8.878 -4.430 1.00 95.31 227 VAL A C 1
ATOM 1826 O O . VAL A 1 227 ? 10.329 -9.038 -3.265 1.00 95.31 227 VAL A O 1
ATOM 1829 N N . GLY A 1 228 ? 10.555 -7.997 -5.244 1.00 96.12 228 GLY A N 1
ATOM 1830 C CA . GLY A 1 228 ? 11.533 -6.999 -4.841 1.00 96.12 228 GLY A CA 1
ATOM 1831 C C . GLY A 1 228 ? 10.844 -5.663 -4.601 1.00 96.12 228 GLY A C 1
ATOM 1832 O O . GLY A 1 228 ? 9.718 -5.433 -5.042 1.00 96.12 228 GLY A O 1
ATOM 1833 N N . TYR A 1 229 ? 11.521 -4.754 -3.915 1.00 95.50 229 TYR A N 1
ATOM 1834 C CA . TYR A 1 229 ? 10.924 -3.499 -3.463 1.00 95.50 229 TYR A CA 1
ATOM 1835 C C . TYR A 1 229 ? 11.793 -2.317 -3.860 1.00 95.50 229 TYR A C 1
ATOM 1837 O O . TYR A 1 229 ? 13.020 -2.415 -3.815 1.00 95.50 229 TYR A O 1
ATOM 1845 N N . SER A 1 230 ? 11.173 -1.198 -4.237 1.00 95.44 230 SER A N 1
ATOM 1846 C CA . SER A 1 230 ? 11.910 0.058 -4.387 1.00 95.44 230 SER A CA 1
ATOM 1847 C C . SER A 1 230 ? 12.429 0.548 -3.034 1.00 95.44 230 SER A C 1
ATOM 1849 O O . SER A 1 230 ? 11.926 0.115 -1.993 1.00 95.44 230 SER A O 1
ATOM 1851 N N . PRO A 1 231 ? 13.386 1.489 -3.017 1.00 92.25 231 PRO A N 1
ATOM 1852 C CA . PRO A 1 231 ? 13.874 2.055 -1.771 1.00 92.25 231 PRO A CA 1
ATOM 1853 C C . PRO A 1 231 ? 12.737 2.759 -1.034 1.00 92.25 231 PRO A C 1
ATOM 1855 O O . PRO A 1 231 ? 12.105 3.658 -1.585 1.00 92.25 231 PRO A O 1
ATOM 1858 N N . ASP A 1 232 ? 12.495 2.348 0.207 1.00 88.69 232 ASP A N 1
ATOM 1859 C CA . ASP A 1 232 ? 11.625 3.045 1.149 1.00 88.69 232 ASP A CA 1
ATOM 1860 C C . ASP A 1 232 ? 12.145 2.815 2.586 1.00 88.69 232 ASP A C 1
ATOM 1862 O O . ASP A 1 232 ? 12.510 1.678 2.926 1.00 88.69 232 ASP A O 1
ATOM 1866 N N . PRO A 1 233 ? 12.214 3.858 3.437 1.00 84.00 233 PRO A N 1
ATOM 1867 C CA . PRO A 1 233 ? 12.634 3.736 4.834 1.00 84.00 233 PRO A CA 1
ATOM 1868 C C . PRO A 1 233 ? 11.891 2.662 5.637 1.00 84.00 233 PRO A C 1
ATOM 1870 O O . PRO A 1 233 ? 12.512 2.013 6.482 1.00 84.00 233 PRO A O 1
ATOM 1873 N N . SER A 1 234 ? 10.608 2.419 5.350 1.00 83.31 234 SER A N 1
ATOM 1874 C CA . SER A 1 234 ? 9.802 1.387 6.008 1.00 83.31 234 SER A CA 1
ATOM 1875 C C . SER A 1 234 ? 10.394 -0.015 5.848 1.00 83.31 234 SER A C 1
ATOM 1877 O O . SER A 1 234 ? 10.367 -0.809 6.791 1.00 83.31 234 SER A O 1
ATOM 1879 N N . TYR A 1 235 ? 10.974 -0.332 4.687 1.00 85.88 235 TYR A N 1
ATOM 1880 C CA . TYR A 1 235 ? 11.625 -1.626 4.448 1.00 85.88 235 TYR A CA 1
ATOM 1881 C C . TYR A 1 235 ? 13.024 -1.693 5.050 1.00 85.88 235 TYR A C 1
ATOM 1883 O O . TYR A 1 235 ? 13.402 -2.714 5.627 1.00 85.88 235 TYR A O 1
ATOM 1891 N N . ALA A 1 236 ? 13.778 -0.594 4.976 1.00 78.31 236 ALA A N 1
ATOM 1892 C CA . ALA A 1 236 ? 15.098 -0.510 5.595 1.00 78.31 236 ALA A CA 1
ATOM 1893 C C . ALA A 1 236 ? 15.014 -0.725 7.114 1.00 78.31 236 ALA A C 1
ATOM 1895 O O . ALA A 1 236 ? 15.809 -1.477 7.676 1.00 78.31 236 ALA A O 1
ATOM 1896 N N . GLY A 1 237 ? 14.005 -0.147 7.774 1.00 75.62 237 GLY A N 1
ATOM 1897 C CA . GLY A 1 237 ? 13.760 -0.371 9.197 1.00 75.62 237 GLY A CA 1
ATOM 1898 C C . GLY A 1 237 ? 13.418 -1.829 9.541 1.00 75.62 237 GLY A C 1
ATOM 1899 O O . GLY A 1 237 ? 13.625 -2.247 10.676 1.00 75.62 237 GLY A O 1
ATOM 1900 N N . GLN A 1 238 ? 12.885 -2.603 8.587 1.00 82.56 238 GLN A N 1
ATOM 1901 C CA . GLN A 1 238 ? 12.611 -4.044 8.731 1.00 82.56 238 GLN A CA 1
ATOM 1902 C C . GLN A 1 238 ? 13.843 -4.903 8.390 1.00 82.56 238 GLN A C 1
ATOM 1904 O O . GLN A 1 238 ? 13.790 -6.132 8.419 1.00 82.56 238 GLN A O 1
ATOM 1909 N N . GLY A 1 239 ? 14.959 -4.259 8.036 1.00 87.31 239 GLY A N 1
ATOM 1910 C CA . GLY A 1 239 ? 16.188 -4.906 7.601 1.00 87.31 239 GLY A CA 1
ATOM 1911 C C . GLY A 1 239 ? 16.098 -5.542 6.214 1.00 87.31 239 GLY A C 1
ATOM 1912 O O . GLY A 1 239 ? 16.940 -6.384 5.912 1.00 87.31 239 GLY A O 1
ATOM 1913 N N . MET A 1 240 ? 15.089 -5.214 5.399 1.00 91.62 240 MET A N 1
ATOM 1914 C CA . MET A 1 240 ? 14.920 -5.766 4.049 1.00 91.62 240 MET A CA 1
ATOM 1915 C C . MET A 1 240 ? 15.888 -5.118 3.055 1.00 91.62 240 MET A C 1
ATOM 1917 O O . MET A 1 240 ? 16.104 -3.903 3.082 1.00 91.62 240 MET A O 1
ATOM 1921 N N . TYR A 1 241 ? 16.430 -5.920 2.140 1.00 95.88 241 TYR A N 1
ATOM 1922 C CA . TYR A 1 241 ? 17.278 -5.433 1.059 1.00 95.88 241 TYR A CA 1
ATOM 1923 C C . TYR A 1 241 ? 16.423 -5.026 -0.146 1.00 95.88 241 TYR A C 1
ATOM 1925 O O . TYR A 1 241 ? 15.877 -5.864 -0.863 1.00 95.88 241 TYR A O 1
ATOM 1933 N N . THR A 1 242 ? 16.285 -3.716 -0.340 1.00 96.00 242 THR A N 1
ATOM 1934 C CA . THR A 1 242 ? 15.545 -3.115 -1.462 1.00 96.00 242 THR A CA 1
ATOM 1935 C C . THR A 1 242 ? 16.440 -2.939 -2.691 1.00 96.00 242 THR A C 1
ATOM 1937 O O . THR A 1 242 ? 17.666 -2.957 -2.589 1.00 96.00 242 THR A O 1
ATOM 1940 N N . ILE A 1 243 ? 15.831 -2.747 -3.863 1.00 97.69 243 ILE A N 1
ATOM 1941 C CA . ILE A 1 243 ? 16.540 -2.501 -5.122 1.00 97.69 243 ILE A CA 1
ATOM 1942 C C . ILE A 1 243 ? 16.687 -0.985 -5.307 1.00 97.69 243 ILE A C 1
ATOM 1944 O O . ILE A 1 243 ? 15.682 -0.321 -5.579 1.00 97.69 243 ILE A O 1
ATOM 1948 N N . PRO A 1 244 ? 17.897 -0.403 -5.190 1.00 96.31 244 PRO A N 1
ATOM 1949 C CA . PRO A 1 244 ? 18.108 1.003 -5.519 1.00 96.31 244 PRO A CA 1
ATOM 1950 C C . PRO A 1 244 ? 17.778 1.260 -6.990 1.00 96.31 244 PRO A C 1
ATOM 1952 O O . PRO A 1 244 ? 18.034 0.409 -7.838 1.00 96.31 244 PRO A O 1
ATOM 1955 N N . PHE A 1 245 ? 17.254 2.444 -7.323 1.00 96.94 245 PHE A N 1
ATOM 1956 C CA . PHE A 1 245 ? 16.945 2.775 -8.722 1.00 96.94 245 PHE A CA 1
ATOM 1957 C C . PHE A 1 245 ? 18.193 2.716 -9.618 1.00 96.94 245 PHE A C 1
ATOM 1959 O O . PHE A 1 245 ? 18.129 2.159 -10.708 1.00 96.94 245 PHE A O 1
ATOM 1966 N N . SER A 1 246 ? 19.351 3.155 -9.110 1.00 96.56 246 SER A N 1
ATOM 1967 C CA . SER A 1 246 ? 20.664 2.997 -9.761 1.00 96.56 246 SER A CA 1
ATOM 1968 C C . SER A 1 246 ? 21.161 1.544 -9.821 1.00 96.5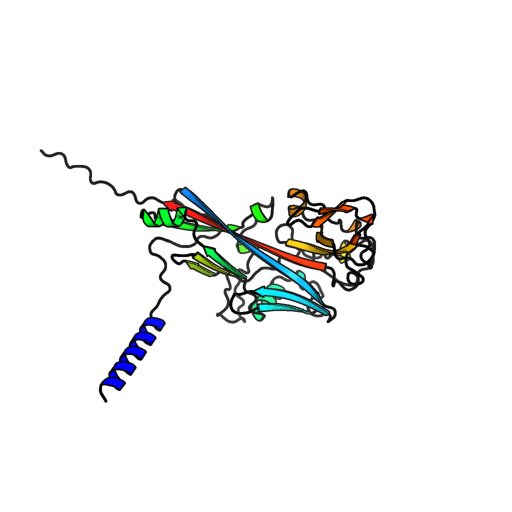6 246 SER A C 1
ATOM 1970 O O . SER A 1 246 ? 22.115 1.225 -10.528 1.00 96.56 246 SER A O 1
ATOM 1972 N N . GLY A 1 247 ? 20.529 0.635 -9.075 1.00 97.38 247 GLY A N 1
ATOM 1973 C CA . GLY A 1 247 ? 20.748 -0.806 -9.160 1.00 97.38 247 GLY A CA 1
ATOM 1974 C C . GLY A 1 247 ? 20.046 -1.446 -10.355 1.00 97.38 247 GLY A C 1
ATOM 1975 O O . GLY A 1 247 ? 20.402 -2.561 -10.724 1.00 97.38 247 GLY A O 1
ATOM 1976 N N . ILE A 1 248 ? 19.086 -0.761 -10.985 1.00 98.06 248 ILE A N 1
ATOM 1977 C CA . ILE A 1 248 ? 18.422 -1.228 -12.204 1.00 98.06 248 ILE A CA 1
ATOM 1978 C C . ILE A 1 248 ? 19.291 -0.816 -13.391 1.00 98.06 248 ILE A C 1
ATOM 1980 O O . ILE A 1 248 ? 19.510 0.364 -13.649 1.00 98.06 248 ILE A O 1
ATOM 1984 N N . LYS A 1 249 ? 19.806 -1.801 -14.121 1.00 97.44 249 LYS A N 1
ATOM 1985 C CA . LYS A 1 249 ? 20.828 -1.597 -15.151 1.00 97.44 249 LYS A CA 1
ATOM 1986 C C . LYS A 1 249 ? 20.249 -1.140 -16.486 1.00 97.44 249 LYS A C 1
ATOM 1988 O O . LYS A 1 249 ? 20.884 -0.360 -17.192 1.00 97.44 249 LYS A O 1
ATOM 1993 N N . ASN A 1 250 ? 19.106 -1.693 -16.891 1.00 96.81 250 ASN A N 1
ATOM 1994 C CA . ASN A 1 250 ? 18.520 -1.427 -18.205 1.00 96.81 250 ASN A CA 1
ATOM 1995 C C . ASN A 1 250 ? 17.016 -1.737 -18.275 1.00 96.81 250 ASN A C 1
ATOM 1997 O O . ASN A 1 250 ? 16.412 -2.294 -17.359 1.00 96.81 250 ASN A O 1
ATOM 2001 N N . VAL A 1 251 ? 16.421 -1.413 -19.426 1.00 96.12 251 VAL A N 1
ATOM 2002 C CA . VAL A 1 251 ? 14.989 -1.586 -19.716 1.00 96.12 251 VAL A CA 1
ATOM 2003 C C . VAL A 1 251 ? 14.541 -3.054 -19.791 1.00 96.12 251 VAL A C 1
ATOM 2005 O O . VAL A 1 251 ? 13.350 -3.337 -19.707 1.00 96.12 251 VAL A O 1
ATOM 2008 N N . GLN A 1 252 ? 15.472 -4.005 -19.902 1.00 95.88 252 GLN A N 1
ATOM 2009 C CA . GLN A 1 252 ? 15.181 -5.441 -19.817 1.00 95.88 252 GLN A CA 1
ATOM 2010 C C . GLN A 1 252 ? 14.990 -5.919 -18.368 1.00 95.88 252 GLN A C 1
ATOM 2012 O O . GLN A 1 252 ? 14.656 -7.082 -18.160 1.00 95.88 252 GLN A O 1
ATOM 2017 N N . GLY A 1 253 ? 15.188 -5.039 -17.379 1.00 96.88 253 GLY A N 1
ATOM 2018 C CA . GLY A 1 253 ? 15.027 -5.349 -15.961 1.00 96.88 253 GLY A CA 1
ATOM 2019 C C . GLY A 1 253 ? 16.251 -6.012 -15.334 1.00 96.88 253 GLY A C 1
ATOM 2020 O O . GLY A 1 253 ? 16.169 -6.478 -14.204 1.00 96.88 253 GLY A O 1
ATOM 2021 N N . HIS A 1 254 ? 17.390 -6.067 -16.031 1.00 97.69 254 HIS A N 1
ATOM 2022 C CA . HIS A 1 254 ? 18.622 -6.586 -15.435 1.00 97.69 254 HIS A CA 1
ATOM 2023 C C . HIS A 1 254 ? 19.079 -5.683 -14.290 1.00 97.69 254 HIS A C 1
ATOM 2025 O O . HIS A 1 254 ? 18.931 -4.460 -14.364 1.00 97.69 254 HIS A O 1
ATOM 2031 N N . LEU A 1 255 ? 19.681 -6.280 -13.266 1.00 98.25 255 LEU A N 1
ATOM 2032 C CA . LEU A 1 255 ? 20.262 -5.546 -12.151 1.00 98.25 255 LEU A CA 1
ATOM 2033 C C . LEU A 1 255 ? 21.777 -5.376 -12.327 1.00 98.25 255 LEU A C 1
ATOM 2035 O O . LEU A 1 255 ? 22.435 -6.096 -13.083 1.00 98.25 255 LEU A O 1
ATOM 2039 N N . ASN A 1 256 ? 22.332 -4.371 -11.656 1.00 97.81 256 ASN A N 1
ATOM 2040 C CA . ASN A 1 256 ? 23.767 -4.269 -11.437 1.00 97.81 256 ASN A CA 1
ATOM 2041 C C . ASN A 1 256 ? 24.193 -5.312 -10.394 1.00 97.81 256 ASN A C 1
ATOM 2043 O O . ASN A 1 256 ? 23.475 -5.572 -9.432 1.00 97.81 256 ASN A O 1
ATOM 2047 N N . ALA A 1 257 ? 25.368 -5.898 -10.594 1.00 96.75 257 ALA A N 1
ATOM 2048 C CA . ALA A 1 257 ? 25.949 -6.880 -9.687 1.00 96.75 257 ALA A CA 1
ATOM 2049 C C . ALA A 1 257 ? 26.319 -6.271 -8.325 1.00 96.75 257 ALA A C 1
ATOM 2051 O O . ALA A 1 257 ? 26.631 -5.078 -8.235 1.00 96.75 257 ALA A O 1
ATOM 2052 N N . GLY A 1 258 ? 26.385 -7.116 -7.294 1.00 96.25 258 GLY A N 1
ATOM 2053 C CA . GLY A 1 258 ? 27.075 -6.787 -6.044 1.00 96.25 258 GLY A CA 1
ATOM 2054 C C . GLY A 1 258 ? 26.216 -6.232 -4.906 1.00 96.25 258 GLY A C 1
ATOM 2055 O O . GLY A 1 258 ? 26.767 -5.604 -4.000 1.00 96.25 258 GLY A O 1
ATOM 2056 N N . PHE A 1 259 ? 24.902 -6.466 -4.903 1.00 97.44 259 PHE A N 1
ATOM 2057 C CA . PHE A 1 259 ? 24.067 -6.208 -3.725 1.00 97.44 259 PHE A CA 1
ATOM 2058 C C . PHE A 1 259 ? 23.025 -7.317 -3.506 1.00 97.44 259 PHE A C 1
ATOM 2060 O O . PHE A 1 259 ? 22.554 -7.911 -4.473 1.00 97.44 259 PHE A O 1
ATOM 2067 N N . PRO A 1 260 ? 22.666 -7.633 -2.250 1.00 97.38 260 PRO A N 1
ATOM 2068 C CA . PRO A 1 260 ? 21.582 -8.568 -1.969 1.00 97.38 260 PRO A CA 1
ATOM 2069 C C . PRO A 1 260 ? 20.218 -7.922 -2.238 1.00 97.38 260 PRO A C 1
ATOM 2071 O O . PRO A 1 260 ? 20.063 -6.706 -2.120 1.00 97.38 260 PRO A O 1
ATOM 2074 N N . VAL A 1 261 ? 19.216 -8.741 -2.540 1.00 97.81 261 VAL A N 1
ATOM 2075 C CA . VAL A 1 261 ? 17.817 -8.343 -2.716 1.00 97.81 261 VAL A CA 1
ATOM 2076 C C . VAL A 1 261 ? 16.936 -9.308 -1.938 1.00 97.81 261 VAL A C 1
ATOM 2078 O O . VAL A 1 261 ? 17.041 -10.518 -2.112 1.00 97.81 261 VAL A O 1
ATOM 2081 N N . THR A 1 262 ? 16.040 -8.784 -1.103 1.00 97.25 262 THR A N 1
ATOM 2082 C CA . THR A 1 262 ? 15.007 -9.600 -0.458 1.00 97.25 262 THR A CA 1
ATOM 2083 C C . THR A 1 262 ? 13.906 -9.887 -1.474 1.00 97.25 262 THR A C 1
ATOM 2085 O O . THR A 1 262 ? 13.234 -8.957 -1.923 1.00 97.25 262 THR A O 1
ATOM 2088 N N . THR A 1 263 ? 13.720 -11.158 -1.834 1.00 95.69 263 THR A N 1
ATOM 2089 C CA . THR A 1 263 ? 12.736 -11.612 -2.838 1.00 95.69 263 THR A CA 1
ATOM 2090 C C . THR A 1 263 ? 11.516 -12.277 -2.201 1.00 95.69 263 THR A C 1
ATOM 2092 O O . THR A 1 263 ? 10.424 -12.257 -2.774 1.00 95.69 263 THR A O 1
ATOM 2095 N N . LYS A 1 264 ? 11.655 -12.808 -0.979 1.00 93.25 264 LYS A N 1
ATOM 2096 C CA . LYS A 1 264 ? 10.552 -13.385 -0.194 1.00 93.25 264 LYS A CA 1
ATOM 2097 C C . LYS A 1 264 ? 10.649 -12.947 1.258 1.00 93.25 264 LYS A C 1
ATOM 2099 O O . LYS A 1 264 ? 11.734 -12.870 1.826 1.00 93.25 264 LYS A O 1
ATOM 2104 N N . THR A 1 265 ? 9.501 -12.683 1.874 1.00 85.88 265 THR A N 1
ATOM 2105 C CA . THR A 1 265 ? 9.393 -12.330 3.301 1.00 85.88 265 THR A CA 1
ATOM 2106 C C . THR A 1 265 ? 8.601 -13.356 4.106 1.00 85.88 265 THR A C 1
ATOM 2108 O O . THR A 1 265 ? 8.731 -13.399 5.327 1.00 85.88 265 THR A O 1
ATOM 2111 N N . GLN A 1 266 ? 7.796 -14.194 3.443 1.00 81.88 266 GLN A N 1
ATOM 2112 C CA . GLN A 1 266 ? 6.968 -15.223 4.068 1.00 81.88 266 GLN A CA 1
ATOM 2113 C C . GLN A 1 266 ? 6.951 -16.511 3.224 1.00 81.88 266 GLN A C 1
ATOM 2115 O O . GLN A 1 266 ? 6.971 -16.425 1.996 1.00 81.88 266 GLN A O 1
ATOM 2120 N N . PRO A 1 267 ? 6.879 -17.704 3.852 1.00 82.12 267 PRO A N 1
ATOM 2121 C CA . PRO A 1 267 ? 6.919 -17.936 5.303 1.00 82.12 267 PRO A CA 1
ATOM 2122 C C . PRO A 1 267 ? 8.314 -17.723 5.912 1.00 82.12 267 PRO A C 1
ATOM 2124 O O . PRO A 1 267 ? 8.418 -17.461 7.103 1.00 82.12 267 PRO A O 1
ATOM 2127 N N . ASN A 1 268 ? 9.367 -17.792 5.096 1.00 86.88 268 ASN A N 1
ATOM 2128 C CA . ASN A 1 268 ? 10.737 -17.486 5.487 1.00 86.88 268 ASN A CA 1
ATOM 2129 C C . ASN A 1 268 ? 11.283 -16.386 4.585 1.00 86.88 268 ASN A C 1
ATOM 2131 O O . ASN A 1 268 ? 10.925 -16.305 3.408 1.00 86.88 268 ASN A O 1
ATOM 2135 N N . ARG A 1 269 ? 12.161 -15.559 5.148 1.00 90.56 269 ARG A N 1
ATOM 2136 C CA . ARG A 1 269 ? 12.879 -14.553 4.380 1.00 90.56 269 ARG A CA 1
ATOM 2137 C C . ARG A 1 269 ? 13.922 -15.212 3.482 1.00 90.56 269 ARG A C 1
ATOM 2139 O O . ARG A 1 269 ? 14.678 -16.060 3.953 1.00 90.56 269 ARG A O 1
ATOM 2146 N N . GLU A 1 270 ? 13.979 -14.770 2.233 1.00 94.69 270 GLU A N 1
ATOM 2147 C CA . GLU A 1 270 ? 14.992 -15.166 1.258 1.00 94.69 270 GLU A CA 1
ATOM 2148 C C . GLU A 1 270 ? 15.646 -13.911 0.678 1.00 94.69 270 GLU A C 1
ATOM 2150 O O . GLU A 1 270 ? 14.956 -12.996 0.217 1.00 94.69 270 GLU A O 1
ATOM 2155 N N . ASP A 1 271 ? 16.975 -13.870 0.771 1.00 96.56 271 ASP A N 1
ATOM 2156 C CA . ASP A 1 271 ? 17.814 -12.810 0.228 1.00 96.56 271 ASP A CA 1
ATOM 2157 C C . ASP A 1 271 ? 18.748 -13.428 -0.810 1.00 96.56 271 ASP A C 1
ATOM 2159 O O . ASP A 1 271 ? 19.481 -14.373 -0.514 1.00 96.56 271 ASP A O 1
ATOM 2163 N N . GLU A 1 272 ? 18.732 -12.878 -2.015 1.00 97.06 272 GLU A N 1
ATOM 2164 C CA . GLU A 1 272 ? 19.449 -13.416 -3.168 1.00 97.06 272 GLU A CA 1
ATOM 2165 C C . GLU A 1 272 ? 20.388 -12.353 -3.752 1.00 97.06 272 GLU A C 1
ATOM 2167 O O . GLU A 1 272 ? 20.106 -11.153 -3.652 1.00 97.06 272 GLU A O 1
ATOM 2172 N N . PRO A 1 273 ? 21.529 -12.742 -4.340 1.00 97.56 273 PRO A N 1
ATOM 2173 C CA . PRO A 1 273 ? 22.425 -11.792 -4.989 1.00 97.56 273 PRO A CA 1
ATOM 2174 C C . PRO A 1 273 ? 21.767 -11.193 -6.240 1.00 97.56 273 PRO A C 1
ATOM 2176 O O . PRO A 1 273 ? 21.153 -11.900 -7.037 1.00 97.56 273 PRO A O 1
ATOM 2179 N N . SER A 1 274 ? 21.933 -9.887 -6.458 1.00 98.06 274 SER A N 1
ATOM 2180 C CA . SER A 1 274 ? 21.384 -9.193 -7.630 1.00 98.06 274 SER A CA 1
ATOM 2181 C C . SER A 1 274 ? 21.881 -9.760 -8.966 1.00 98.06 274 SER A C 1
ATOM 2183 O O . SER A 1 274 ? 21.183 -9.648 -9.969 1.00 98.06 274 SER A O 1
ATOM 2185 N N . ASP A 1 275 ? 23.056 -10.391 -8.967 1.00 96.69 275 ASP A N 1
ATOM 2186 C CA . ASP A 1 275 ? 23.683 -11.082 -10.096 1.00 96.69 275 ASP A CA 1
ATOM 2187 C C . ASP A 1 275 ? 22.842 -12.224 -10.684 1.00 96.69 275 ASP A C 1
ATOM 2189 O O . ASP A 1 275 ? 22.982 -12.519 -11.870 1.00 96.69 275 ASP A O 1
ATOM 2193 N N . ASP A 1 276 ? 21.965 -12.835 -9.883 1.00 96.44 276 ASP A N 1
ATOM 2194 C CA . ASP A 1 276 ? 21.111 -13.952 -10.302 1.00 96.44 276 ASP A CA 1
ATOM 2195 C C . ASP A 1 276 ? 19.697 -13.489 -10.689 1.00 96.44 276 ASP A C 1
ATOM 2197 O O . ASP A 1 276 ? 18.883 -14.275 -11.180 1.00 96.44 276 ASP A O 1
ATOM 2201 N N . LEU A 1 277 ? 19.403 -12.198 -10.504 1.00 98.00 277 LEU A N 1
ATOM 2202 C CA . LEU A 1 277 ? 18.055 -11.648 -10.535 1.00 98.00 277 LEU A CA 1
ATOM 2203 C C . LEU A 1 277 ? 17.825 -10.662 -11.681 1.00 98.00 277 LEU A C 1
ATOM 2205 O O . LEU A 1 277 ? 18.691 -9.897 -12.111 1.00 98.00 277 LEU A O 1
ATOM 2209 N N . LYS A 1 278 ? 16.565 -10.591 -12.101 1.00 97.75 278 LYS A N 1
ATOM 2210 C CA . LYS A 1 278 ? 16.025 -9.530 -12.948 1.00 97.75 278 LYS A CA 1
ATOM 2211 C C . LYS A 1 278 ? 14.597 -9.168 -12.550 1.00 97.75 278 LYS A C 1
ATOM 2213 O O . LYS A 1 278 ? 13.851 -9.977 -11.999 1.00 97.75 278 LYS A O 1
ATOM 2218 N N . ILE A 1 279 ? 14.214 -7.936 -12.859 1.00 98.12 279 ILE A N 1
ATOM 2219 C CA . ILE A 1 279 ? 12.846 -7.441 -12.741 1.00 98.12 279 ILE A CA 1
ATOM 2220 C C . ILE A 1 279 ? 12.068 -7.875 -13.980 1.00 98.12 279 ILE A C 1
ATOM 2222 O O . ILE A 1 279 ? 12.345 -7.439 -15.098 1.00 98.12 279 ILE A O 1
ATOM 2226 N N . GLY A 1 280 ? 11.058 -8.710 -13.771 1.00 97.00 280 GLY A N 1
ATOM 2227 C CA . GLY A 1 280 ? 10.239 -9.269 -14.832 1.00 97.00 280 GLY A CA 1
ATOM 2228 C C . GLY A 1 280 ? 10.996 -10.210 -15.770 1.00 97.00 280 GLY A C 1
ATOM 2229 O O . GLY A 1 280 ? 12.222 -10.307 -15.794 1.00 97.00 280 GLY A O 1
ATOM 2230 N N . HIS A 1 281 ? 10.236 -10.889 -16.621 1.00 93.56 281 HIS A N 1
ATOM 2231 C CA . HIS A 1 281 ? 10.780 -11.685 -17.713 1.00 93.56 281 HIS A CA 1
ATOM 2232 C C . HIS A 1 281 ? 10.250 -11.119 -19.031 1.00 93.56 281 HIS A C 1
ATOM 2234 O O . HIS A 1 281 ? 9.188 -11.507 -19.507 1.00 93.56 281 HIS A O 1
ATOM 2240 N N . ASN A 1 282 ? 10.977 -10.146 -19.594 1.00 90.94 282 ASN A N 1
ATOM 2241 C CA . ASN A 1 282 ? 10.574 -9.344 -20.764 1.00 90.94 282 ASN A CA 1
ATOM 2242 C C . ASN A 1 282 ? 9.365 -8.415 -20.534 1.00 90.94 282 ASN A C 1
ATOM 2244 O O . ASN A 1 282 ? 8.819 -7.867 -21.487 1.00 90.94 282 ASN A O 1
ATOM 2248 N N . THR A 1 283 ? 8.962 -8.205 -19.281 1.00 95.31 283 THR A N 1
ATOM 2249 C CA . THR A 1 283 ? 7.779 -7.407 -18.922 1.00 95.31 283 THR A CA 1
ATOM 2250 C C . THR A 1 283 ? 8.114 -6.047 -18.309 1.00 95.31 283 THR A C 1
ATOM 2252 O O . THR A 1 283 ? 7.270 -5.156 -18.325 1.00 95.31 283 THR A O 1
ATOM 2255 N N . PHE A 1 284 ? 9.345 -5.830 -17.828 1.00 96.75 284 PHE A N 1
ATOM 2256 C CA . PHE A 1 284 ? 9.734 -4.553 -17.217 1.00 96.75 284 PHE A CA 1
ATOM 2257 C C . PHE A 1 284 ? 9.715 -3.383 -18.203 1.00 96.75 284 PHE A C 1
ATOM 2259 O O . PHE A 1 284 ? 9.259 -2.300 -17.848 1.00 96.75 284 PHE A O 1
ATOM 2266 N N . ALA A 1 285 ? 10.137 -3.600 -19.451 1.00 95.38 285 ALA A N 1
ATOM 2267 C CA . ALA A 1 285 ? 10.135 -2.572 -20.492 1.00 95.38 285 ALA A CA 1
AT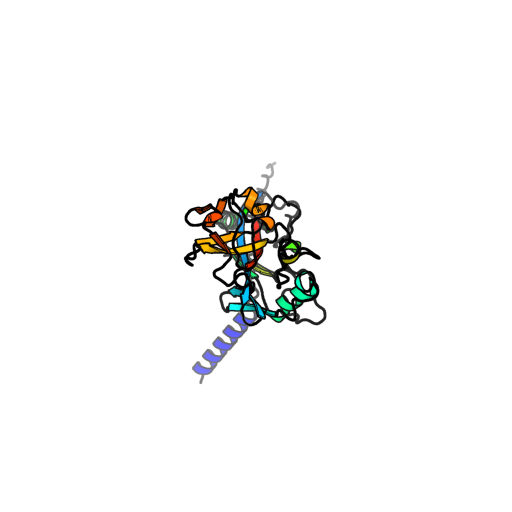OM 2268 C C . ALA A 1 285 ? 8.753 -1.935 -20.707 1.00 95.38 285 ALA A C 1
ATOM 2270 O O . ALA A 1 285 ? 8.664 -0.736 -20.962 1.00 95.38 285 ALA A O 1
ATOM 2271 N N . GLY A 1 286 ? 7.699 -2.745 -20.581 1.00 94.94 286 GLY A N 1
ATOM 2272 C CA . GLY A 1 286 ? 6.304 -2.334 -20.706 1.00 94.94 286 GLY A CA 1
ATOM 2273 C C . GLY A 1 286 ? 5.612 -2.105 -19.365 1.00 94.94 286 GLY A C 1
ATOM 2274 O O . GLY A 1 286 ? 4.410 -2.295 -19.307 1.00 94.94 286 GLY A O 1
ATOM 2275 N N . ALA A 1 287 ? 6.352 -1.824 -18.285 1.00 95.31 287 ALA A N 1
ATOM 2276 C CA . ALA A 1 287 ? 5.854 -1.622 -16.916 1.00 95.31 287 ALA A CA 1
ATOM 2277 C C . ALA A 1 287 ? 5.107 -2.798 -16.249 1.00 95.31 287 ALA A C 1
ATOM 2279 O O . ALA A 1 287 ? 4.899 -2.762 -15.041 1.00 95.31 287 ALA A O 1
ATOM 2280 N N . GLY A 1 288 ? 4.788 -3.882 -16.962 1.00 96.00 288 GLY A N 1
ATOM 2281 C CA . GLY A 1 288 ? 4.025 -5.024 -16.436 1.00 96.00 288 GLY A CA 1
ATOM 2282 C C . GLY A 1 288 ? 4.712 -5.839 -15.331 1.00 96.00 288 GLY A C 1
ATOM 2283 O O . GLY A 1 288 ? 4.100 -6.734 -14.761 1.00 96.00 288 GLY A O 1
ATOM 2284 N N . ALA A 1 289 ? 5.982 -5.557 -15.023 1.00 96.44 289 ALA A N 1
ATOM 2285 C CA . ALA A 1 289 ? 6.696 -6.137 -13.881 1.00 96.44 289 ALA A CA 1
ATOM 2286 C C . ALA A 1 289 ? 6.715 -5.230 -12.641 1.00 96.44 289 ALA A C 1
ATOM 2288 O O . ALA A 1 289 ? 7.353 -5.587 -11.652 1.00 96.44 289 ALA A O 1
ATOM 2289 N N . VAL A 1 290 ? 6.084 -4.055 -12.704 1.00 96.75 290 VAL A N 1
ATOM 2290 C CA . VAL A 1 290 ? 6.093 -3.046 -11.643 1.00 96.75 290 VAL A CA 1
ATOM 2291 C C . VAL A 1 290 ? 4.692 -2.918 -11.057 1.00 96.75 290 VAL A C 1
ATOM 2293 O O . VAL A 1 290 ? 3.716 -2.782 -11.793 1.00 96.75 290 VAL A O 1
ATOM 2296 N N . SER A 1 291 ? 4.614 -2.921 -9.730 1.00 96.81 291 SER A N 1
ATOM 2297 C CA . SER A 1 291 ? 3.393 -2.642 -8.979 1.00 96.81 291 SER A CA 1
ATOM 2298 C C . SER A 1 291 ? 3.530 -1.342 -8.199 1.00 96.81 291 SER A C 1
ATOM 2300 O O . SER A 1 291 ? 4.561 -1.101 -7.565 1.00 96.81 291 SER A O 1
ATOM 2302 N N . ILE A 1 292 ? 2.488 -0.510 -8.235 1.00 97.12 292 ILE A N 1
ATOM 2303 C CA . ILE A 1 292 ? 2.359 0.683 -7.389 1.00 97.12 292 ILE A CA 1
ATOM 2304 C C . ILE A 1 292 ? 1.527 0.288 -6.171 1.00 97.12 292 ILE A C 1
ATOM 2306 O O . ILE A 1 292 ? 0.357 -0.073 -6.309 1.00 97.12 292 ILE A O 1
ATOM 2310 N N . ARG A 1 293 ? 2.126 0.340 -4.981 1.00 95.44 293 ARG A N 1
ATOM 2311 C CA . ARG A 1 293 ? 1.533 -0.191 -3.752 1.00 95.44 293 ARG A CA 1
ATOM 2312 C C . ARG A 1 293 ? 1.193 0.923 -2.786 1.00 95.44 293 ARG A C 1
ATOM 2314 O O . ARG A 1 293 ? 2.072 1.710 -2.457 1.00 95.44 293 ARG A O 1
ATOM 2321 N N . PHE A 1 294 ? -0.028 0.928 -2.265 1.00 95.00 294 PHE A N 1
ATOM 2322 C CA . PHE A 1 294 ? -0.484 1.864 -1.239 1.00 95.00 294 PHE A CA 1
ATOM 2323 C C . PHE A 1 294 ? -0.918 1.112 0.019 1.00 95.00 294 PHE A C 1
ATOM 2325 O O . PHE A 1 294 ? -1.651 0.122 -0.056 1.00 95.00 294 PHE A O 1
ATOM 2332 N N . TRP A 1 295 ? -0.451 1.576 1.173 1.00 93.31 295 TRP A N 1
ATOM 2333 C CA . TRP A 1 295 ? -0.664 0.944 2.471 1.00 93.31 295 TRP A CA 1
ATOM 2334 C C . TRP A 1 295 ? -1.739 1.669 3.267 1.00 93.31 295 TRP A C 1
ATOM 2336 O O . TRP A 1 295 ? -1.694 2.889 3.415 1.00 93.31 295 TRP A O 1
ATOM 2346 N N . TYR A 1 296 ? -2.657 0.900 3.850 1.00 94.06 296 TYR A N 1
ATOM 2347 C CA . TYR A 1 296 ? -3.713 1.422 4.714 1.00 94.06 296 TYR A CA 1
ATOM 2348 C C . TYR A 1 296 ? -3.729 0.679 6.062 1.00 94.06 296 TYR A C 1
ATOM 2350 O O . TYR A 1 296 ? -4.630 -0.120 6.332 1.00 94.06 296 TYR A O 1
ATOM 2358 N N . PRO A 1 297 ? -2.702 0.892 6.907 1.00 93.38 297 PRO A N 1
ATOM 2359 C CA . PRO A 1 297 ? -2.695 0.427 8.290 1.00 93.38 297 PRO A CA 1
ATOM 2360 C C . PRO A 1 297 ? -3.671 1.227 9.150 1.00 93.38 297 PRO A C 1
ATOM 2362 O O . PRO A 1 297 ? -3.483 2.428 9.351 1.00 93.38 297 PRO A O 1
ATOM 2365 N N . ILE A 1 298 ? -4.638 0.555 9.764 1.00 94.06 298 ILE A N 1
ATOM 2366 C CA . ILE A 1 298 ? -5.487 1.164 10.791 1.00 94.06 298 ILE A CA 1
ATOM 2367 C C . ILE A 1 298 ? -5.461 0.355 12.083 1.00 94.06 298 ILE A C 1
ATOM 2369 O O . ILE A 1 298 ? -5.255 -0.858 12.075 1.00 94.06 298 ILE A O 1
ATOM 2373 N N . ARG A 1 299 ? -5.720 1.023 13.204 1.00 94.69 299 ARG A N 1
ATOM 2374 C CA . ARG A 1 299 ? -5.848 0.423 14.531 1.00 94.69 299 ARG A CA 1
ATOM 2375 C C . ARG A 1 299 ? -6.959 1.083 15.319 1.00 94.69 299 ARG A C 1
ATOM 2377 O O . ARG A 1 299 ? -7.112 2.295 15.262 1.00 94.69 299 ARG A O 1
ATOM 2384 N N . ILE A 1 300 ? -7.692 0.282 16.079 1.00 95.50 300 ILE A N 1
ATOM 2385 C CA . ILE A 1 300 ? -8.594 0.758 17.120 1.00 95.50 300 ILE A CA 1
ATOM 2386 C C . ILE A 1 300 ? -7.914 0.596 18.469 1.00 95.50 300 ILE A C 1
ATOM 2388 O O . ILE A 1 300 ? -7.600 -0.527 18.870 1.00 95.50 300 ILE A O 1
ATOM 2392 N N . ASP A 1 301 ? -7.727 1.712 19.160 1.00 96.00 301 ASP A N 1
ATOM 2393 C CA . ASP A 1 301 ? -7.301 1.776 20.551 1.00 96.00 301 ASP A CA 1
ATOM 2394 C C . ASP A 1 301 ? -8.550 1.880 21.442 1.00 96.00 301 ASP A C 1
ATOM 2396 O O . ASP A 1 301 ? -9.378 2.773 21.280 1.00 96.00 301 ASP A O 1
ATOM 2400 N N . TYR A 1 302 ? -8.721 0.932 22.363 1.00 95.56 302 TYR A N 1
ATOM 2401 C CA . TYR A 1 302 ? -9.892 0.826 23.232 1.00 95.56 302 TYR A CA 1
ATOM 2402 C C . TYR A 1 302 ? -9.559 1.315 24.636 1.00 95.56 302 TYR A C 1
ATOM 2404 O O . TYR A 1 302 ? -8.738 0.709 25.332 1.00 95.56 302 TYR A O 1
ATOM 2412 N N . TYR A 1 303 ? -10.239 2.367 25.082 1.00 95.62 303 TYR A N 1
ATOM 2413 C CA . TYR A 1 303 ? -10.105 2.901 26.432 1.00 95.62 303 TYR A CA 1
ATOM 2414 C C . TYR A 1 303 ? -11.326 2.542 27.274 1.00 95.62 303 TYR A C 1
ATOM 2416 O O . TYR A 1 303 ? -12.450 2.587 26.781 1.00 95.62 303 TYR A O 1
ATOM 2424 N N . ALA A 1 304 ? -11.110 2.182 28.537 1.00 93.44 304 ALA A N 1
ATOM 2425 C CA . ALA A 1 304 ? -12.179 1.841 29.466 1.00 93.44 304 ALA A CA 1
ATOM 2426 C C . ALA A 1 304 ? -12.209 2.798 30.656 1.00 93.44 304 ALA A C 1
ATOM 2428 O O . ALA A 1 304 ? -11.190 3.022 31.322 1.00 93.44 304 ALA A O 1
ATOM 2429 N N . GLN A 1 305 ? -13.405 3.304 30.950 1.00 90.00 305 GLN A N 1
ATOM 2430 C CA . GLN A 1 305 ? -13.714 4.036 32.169 1.00 90.00 305 GLN A CA 1
ATOM 2431 C C . GLN A 1 305 ? -14.640 3.178 33.035 1.00 90.00 305 GLN A C 1
ATOM 2433 O O . GLN A 1 305 ? -15.756 2.843 32.628 1.00 90.00 305 GLN A O 1
ATOM 2438 N N . GLU A 1 306 ? -14.174 2.813 34.228 1.00 80.69 306 GLU A N 1
ATOM 2439 C CA . GLU A 1 306 ? -14.999 2.090 35.194 1.00 80.69 306 GLU A CA 1
ATOM 2440 C C . GLU A 1 306 ? -16.108 3.010 35.718 1.00 80.69 306 GLU A C 1
ATOM 2442 O O . GLU A 1 306 ? -15.864 4.165 36.080 1.00 80.69 306 GLU A O 1
ATOM 2447 N N . ASN A 1 307 ? -17.338 2.497 35.765 1.00 67.62 307 ASN A N 1
ATOM 2448 C CA . ASN A 1 307 ? -18.429 3.187 36.435 1.00 67.62 307 ASN A CA 1
ATOM 2449 C C . ASN A 1 307 ? -18.166 3.134 37.943 1.00 67.62 307 ASN A C 1
ATOM 2451 O O . ASN A 1 307 ? -18.311 2.090 38.576 1.00 67.62 307 ASN A O 1
ATOM 2455 N N . VAL A 1 308 ? -17.769 4.264 38.532 1.00 53.88 308 VAL A N 1
ATOM 2456 C CA . VAL A 1 308 ? -17.680 4.389 39.988 1.00 53.88 308 VAL A CA 1
ATOM 2457 C C . VAL A 1 308 ? -19.105 4.383 40.532 1.00 53.88 308 VAL A C 1
ATOM 2459 O O . VAL A 1 308 ? -19.762 5.420 40.608 1.00 53.88 308 VAL A O 1
ATOM 2462 N N . THR A 1 309 ? -19.611 3.213 40.916 1.00 46.91 309 THR A N 1
ATOM 2463 C CA . THR A 1 309 ? -20.753 3.142 41.830 1.00 46.91 309 THR A CA 1
ATOM 2464 C C . THR A 1 309 ? -20.314 3.776 43.142 1.00 46.91 309 THR A C 1
ATOM 2466 O O . THR A 1 309 ? -19.583 3.166 43.921 1.00 46.91 309 THR A O 1
ATOM 2469 N N . LEU A 1 310 ? -20.721 5.025 43.377 1.00 41.97 310 LEU A N 1
ATOM 2470 C CA . LEU A 1 310 ? -20.613 5.647 44.689 1.00 41.97 310 LEU A CA 1
ATOM 2471 C C . LEU A 1 310 ? -21.478 4.827 45.647 1.00 41.97 310 LEU A C 1
ATOM 2473 O O . LEU A 1 310 ? -22.704 4.932 45.639 1.00 41.97 310 LEU A O 1
ATOM 2477 N N . THR A 1 311 ? -20.847 3.978 46.454 1.00 41.69 311 THR A N 1
ATOM 2478 C CA . THR A 1 311 ? -21.516 3.334 47.582 1.00 41.69 311 THR A CA 1
ATOM 2479 C C . THR A 1 311 ? -22.039 4.452 48.488 1.00 41.69 311 THR A C 1
ATOM 2481 O O . THR A 1 311 ? -21.237 5.303 48.886 1.00 41.69 311 THR A O 1
ATOM 2484 N N . PRO A 1 312 ? -23.346 4.522 48.802 1.00 45.44 312 PRO A N 1
ATOM 2485 C CA . PRO A 1 312 ? -23.857 5.564 49.679 1.00 45.44 312 PRO A CA 1
ATOM 2486 C C . PRO A 1 312 ? -23.136 5.472 51.024 1.00 45.44 312 PRO A C 1
ATOM 2488 O O . PRO A 1 312 ? -23.147 4.426 51.676 1.00 45.44 312 PRO A O 1
ATOM 2491 N N . THR A 1 313 ? -22.478 6.561 51.419 1.00 45.22 313 THR A N 1
ATOM 2492 C CA . THR A 1 313 ? -21.863 6.687 52.740 1.00 45.22 313 THR A CA 1
ATOM 2493 C C . THR A 1 313 ? -22.945 6.432 53.791 1.00 45.22 313 THR A C 1
ATOM 2495 O O . THR A 1 313 ? -23.978 7.109 53.746 1.00 45.22 313 THR A O 1
ATOM 2498 N N . PRO A 1 314 ? -22.765 5.477 54.723 1.00 50.34 314 PRO A N 1
ATOM 2499 C CA . PRO A 1 314 ? -23.754 5.241 55.762 1.00 50.34 314 PRO A CA 1
ATOM 2500 C C . PRO A 1 314 ? -23.932 6.526 56.569 1.00 50.34 314 PRO A C 1
ATOM 2502 O O . PRO A 1 314 ? -22.970 7.093 57.089 1.00 50.34 314 PRO A O 1
ATOM 2505 N N . THR A 1 315 ? -25.170 7.015 56.629 1.00 48.00 315 THR A N 1
ATOM 2506 C CA . THR A 1 315 ? -25.535 8.148 57.477 1.00 48.00 315 THR A CA 1
ATOM 2507 C C . THR A 1 315 ? -25.265 7.755 58.931 1.00 48.00 315 THR A C 1
ATOM 2509 O O . THR A 1 315 ? -25.766 6.713 59.358 1.00 48.00 315 THR A O 1
ATOM 2512 N N . PRO A 1 316 ? -24.475 8.525 59.701 1.00 51.62 316 PRO A N 1
ATOM 2513 C CA . PRO A 1 316 ? -24.298 8.239 61.116 1.00 51.62 316 PRO A CA 1
ATOM 2514 C C . PRO A 1 316 ? -25.651 8.384 61.819 1.00 51.62 316 PRO A C 1
ATOM 2516 O O . PRO A 1 316 ? -26.298 9.428 61.731 1.00 51.62 316 PRO A O 1
ATOM 2519 N N . THR A 1 317 ? -26.093 7.310 62.470 1.00 55.22 317 THR A N 1
ATOM 2520 C CA . THR A 1 317 ? -27.308 7.306 63.287 1.00 55.22 317 THR A CA 1
ATOM 2521 C C . THR A 1 317 ? -27.079 8.165 64.542 1.00 55.22 317 THR A C 1
ATOM 2523 O O . THR A 1 317 ? -26.009 8.030 65.142 1.00 55.22 317 THR A O 1
ATOM 2526 N N . PRO A 1 318 ? -28.030 9.048 64.907 1.00 59.66 318 PRO A N 1
ATOM 2527 C CA . PRO A 1 318 ? -27.922 9.962 66.049 1.00 59.66 318 PRO A CA 1
ATOM 2528 C C . PRO A 1 318 ? -27.882 9.278 67.418 1.00 59.66 318 PRO A C 1
ATOM 2530 O O . PRO A 1 318 ? -28.416 8.150 67.546 1.00 59.66 318 PRO A O 1
#

Secondary structure (DSSP, 8-state):
-HHHHHHHHHHHHHHHHHHH------TTB---EESSPPTT--EEEEEEEEEEEEEEEEETTTEEEEEEE-SS-EEEEEEETTTS-TTGGG-HHHHHHHHHHTT--EEEEEEPPHHHHHHHHTT-EEEEEEEE-HHHHT---TT--HHHHB-----TTS-TTS-SS-EEEE-SSEEEEEEPBP--EEEEEEHHHH-SS-----PEEEPTTSEEEEEEEEETTS-EEEEEE---HHHHTTT-----GGGB-STT-BBPSS-EEEEE-SSS-EEEEGGGEEESSS-GGGTTTEEEEEEEEEEEEEEEE-----PPPPPPP-

Radius of gyration: 25.47 Å; Cα contacts (8 Å, |Δi|>4): 655; chains: 1; bounding box: 88×38×89 Å

Sequence (318 aa):
MVKKILLFVIIILFLTFLIHSKPVQADSFRELFIDSPPENSGKLIASKGGWKLIEFWHYSGGYWKATTDTGDELKELVIYDNEAKEGAWDDVDFLAKKIYENEFILEYRIEHPQVVVDAISRGSNITPVLCVDLNTVNSTDQSITIKNLFVNNSFEDLDDTLPSIPVYDINNDAIIIRALPKLNCSKNTSIKKQLDFTYHHEIPLVKTSFGSLSYAMYHYDGEHTGVGYSPDPSYAGQGMYTIPFSGIKNVQGHLNAGFPVTTKTQPNREDEPSDDLKIGHNTFAGAGAVSIRFWYPIRIDYYAQENVTLTPTPTPTP

Foldseek 3Di:
DVVVVVVVVVVVVVVVVVVPPDQPFPPQEDDEAWADDDPPLAAFQDKFWDKDKWKWFDDPVAWTKTWDDPPVDIFMQIDGNVNPPDFCLVDQVSVLVSLQVRVVKDKDWTWDDVRVLVLVVLVWRKHKYKFFPCVVLVDPPPVDTQCNFFQQDDDPPGDPPHDNAWDWRDDSTTIMIITRTGQAFDGPQALCNQAPDHADGRHTAHDASFFFKKFQKAFPVGHTQAIATEDHVSCVSVVFFHQYSHQQDDQQFQGDWDGWTFGDPPPHTDIDTSNGMGGDHSCSSVRNRMMTMGMGMMMMGMHIDDDPPPDPDDDDDD